Protein AF-A0A225WRC0-F1 (afdb_monomer_lite)

Radius of gyration: 61.71 Å; chains: 1; bounding box: 127×39×153 Å

Foldseek 3Di:
DVVLVVLQPDADPPPRHGPDDPVVSVVSVVVVVVVVVVVVVCVVCVVVVVVVVVVVVVVVVVVVVVVVVVVVVVVVVVVVVVVVVVVVVVVVVVVVVVVVVVVVVVVVVVVVVVVVVVVVVVVVPQDDDPVSVVVVLVVLVVVQPDPVSSVVVVVVVVVVVCVVVVVVVLVVLQWDWDFDDDPVDTDTDTHRDQPDCVPDPVVNVVVVVSVVVVVVVVVVVVD

Sequence (223 aa):
MEKFRARCSMVDPVTNQPRFGPKMLAKVQDLLRRYDDVKVAMEEDAPLRLQGAKRTAELAQQQEQKRLQQEAREREAEQEREEQQRVESLAAAAQTKREQREKERAEAEQQRKLEEEEREHLNASIPHGNLGLEMGIAMLRESTGSEATYRQSLQKLLVVVSNICGHQCLLALGFKELQQGDETQPRDVFVLEEPDLSEDLDVWSNWFDELKEMQNLVEAKLS

Organism: NCBI:txid4795

Secondary structure (DSSP, 8-state):
-HHHHHHHTPBPTTT-SBSS-HHHHHHHHHHHHHHHHHHHHHHHHHHHHHHHHHHHHHHHHHHHHHHHHHHHHHHHHHHHHHHHHHHHHHHHHHHHHHHHHHHHHHHHHHHHHHHHHHHHHHHHHSPPSHHHHHHHHHHHHHHH-SHHHHHHHHHHHHHHHHHHHHHHHHHHTTPEEEEES-TTS-EEEEEPPPP-TTT-HHHHHHHHHHHHHHHHHHHHHH-

Structure (mmCIF, N/CA/C/O backbone):
data_AF-A0A225WRC0-F1
#
_entry.id   AF-A0A225WRC0-F1
#
loop_
_atom_site.group_PDB
_atom_site.id
_atom_site.type_symbol
_atom_site.label_atom_id
_atom_site.label_alt_id
_atom_site.label_comp_id
_atom_site.label_asym_id
_atom_site.label_entity_id
_atom_site.label_seq_id
_atom_site.pdbx_PDB_ins_code
_atom_site.Cartn_x
_atom_site.Cartn_y
_atom_site.Cartn_z
_atom_site.occupancy
_atom_site.B_iso_or_equiv
_atom_site.auth_seq_id
_atom_site.auth_comp_id
_atom_site.auth_asym_id
_atom_site.auth_atom_id
_atom_site.pdbx_PDB_model_num
ATOM 1 N N . MET A 1 1 ? 52.407 13.832 -71.409 1.00 78.00 1 MET A N 1
ATOM 2 C CA . MET A 1 1 ? 52.647 13.070 -72.659 1.00 78.00 1 MET A CA 1
ATOM 3 C C . MET A 1 1 ? 52.388 13.871 -73.938 1.00 78.00 1 MET A C 1
ATOM 5 O O . MET A 1 1 ? 52.994 13.569 -74.958 1.00 78.00 1 MET A O 1
ATOM 9 N N . GLU A 1 2 ? 51.591 14.942 -73.904 1.00 78.19 2 GLU A N 1
ATOM 10 C CA . GLU A 1 2 ? 51.304 15.792 -75.079 1.00 78.19 2 GLU A CA 1
ATOM 11 C C . GLU A 1 2 ? 52.541 16.452 -75.705 1.00 78.19 2 GLU A C 1
ATOM 13 O O . GLU A 1 2 ? 52.681 16.470 -76.924 1.00 78.19 2 GLU A O 1
ATOM 18 N N . LYS A 1 3 ? 53.509 16.892 -74.889 1.00 81.00 3 LYS A N 1
ATOM 19 C CA . LYS A 1 3 ? 54.783 17.450 -75.382 1.00 81.00 3 LYS A CA 1
ATOM 20 C C . LYS A 1 3 ? 55.577 16.461 -76.248 1.00 81.00 3 LYS A C 1
ATOM 22 O O . LYS A 1 3 ? 56.282 16.884 -77.154 1.00 81.00 3 LYS A O 1
ATOM 27 N N . PHE A 1 4 ? 55.473 15.153 -75.993 1.00 79.00 4 PHE A N 1
ATOM 28 C CA . PHE A 1 4 ? 56.128 14.130 -76.817 1.00 79.00 4 PHE A CA 1
ATOM 29 C C . PHE A 1 4 ? 55.385 13.905 -78.138 1.00 79.00 4 PHE A C 1
ATOM 31 O O . PHE A 1 4 ? 56.036 13.814 -79.174 1.00 79.00 4 PHE A O 1
ATOM 38 N N . ARG A 1 5 ? 54.044 13.928 -78.123 1.00 82.75 5 ARG A N 1
ATOM 39 C CA . ARG A 1 5 ? 53.214 13.892 -79.343 1.00 82.75 5 ARG A CA 1
ATOM 40 C C . ARG A 1 5 ? 53.521 15.076 -80.260 1.00 82.75 5 ARG A C 1
ATOM 42 O O . ARG A 1 5 ? 53.790 14.873 -81.438 1.00 82.75 5 ARG A O 1
ATOM 49 N N . ALA A 1 6 ? 53.595 16.282 -79.694 1.00 82.38 6 ALA A N 1
ATOM 50 C CA . ALA A 1 6 ? 53.937 17.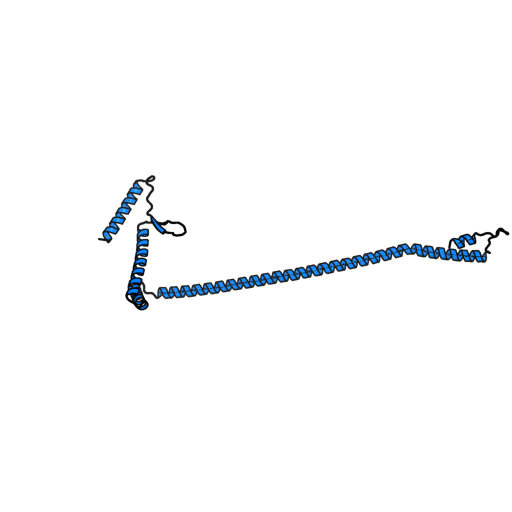502 -80.425 1.00 82.38 6 ALA A CA 1
ATOM 51 C C . ALA A 1 6 ? 55.360 17.473 -81.013 1.00 82.38 6 ALA A C 1
ATOM 53 O O . ALA A 1 6 ? 55.599 18.001 -82.097 1.00 82.38 6 ALA A O 1
ATOM 54 N N . ARG A 1 7 ? 56.316 16.826 -80.329 1.00 78.75 7 ARG A N 1
ATOM 55 C CA . ARG A 1 7 ? 57.685 16.653 -80.840 1.00 78.75 7 ARG A CA 1
ATOM 56 C C . ARG A 1 7 ? 57.750 15.659 -82.000 1.00 78.75 7 ARG A C 1
ATOM 58 O O . ARG A 1 7 ? 58.523 15.886 -82.922 1.00 78.75 7 ARG A O 1
ATOM 65 N N . CYS A 1 8 ? 56.933 14.606 -82.004 1.00 78.06 8 CYS A N 1
ATOM 66 C CA . CYS A 1 8 ? 56.875 13.648 -83.115 1.00 78.06 8 CYS A CA 1
ATOM 67 C C . CYS A 1 8 ? 56.366 14.261 -84.430 1.00 78.06 8 CYS A C 1
ATOM 69 O O . CYS A 1 8 ? 56.730 13.768 -85.492 1.00 78.06 8 CYS A O 1
ATOM 71 N N . SER A 1 9 ? 55.576 15.336 -84.368 1.00 81.00 9 SER A N 1
ATOM 72 C CA . SER A 1 9 ? 55.094 16.090 -85.535 1.00 81.00 9 SER A CA 1
ATOM 73 C C . SER A 1 9 ? 56.029 17.221 -85.984 1.00 81.00 9 SER A C 1
ATOM 75 O O . SER A 1 9 ? 55.692 17.957 -86.907 1.00 81.00 9 SER A O 1
ATOM 77 N N . MET A 1 10 ? 57.191 17.399 -85.343 1.00 84.62 10 MET A N 1
ATOM 78 C CA . MET A 1 10 ? 58.144 18.435 -85.746 1.00 84.62 10 MET A CA 1
ATOM 79 C C . MET A 1 10 ? 58.918 18.022 -86.998 1.00 84.62 10 MET A C 1
ATOM 81 O O . MET A 1 10 ? 59.539 16.957 -87.057 1.00 84.62 10 MET A O 1
ATOM 85 N N . VAL A 1 11 ? 58.933 18.924 -87.971 1.00 81.38 11 VAL A N 1
ATOM 86 C CA . VAL A 1 11 ? 59.676 18.795 -89.223 1.00 81.38 11 VAL A CA 1
ATOM 87 C C . VAL A 1 11 ? 60.977 19.600 -89.112 1.00 81.38 11 VAL A C 1
ATOM 89 O O . VAL A 1 11 ? 61.029 20.625 -88.428 1.00 81.38 11 VAL A O 1
ATOM 92 N N . ASP A 1 12 ? 62.057 19.107 -89.711 1.00 78.38 12 ASP A N 1
ATOM 93 C CA . ASP A 1 12 ? 63.312 19.846 -89.835 1.00 78.38 12 ASP A CA 1
ATOM 94 C C . ASP A 1 12 ? 63.124 21.032 -90.805 1.00 78.38 12 ASP A C 1
ATOM 96 O O . ASP A 1 12 ? 62.745 20.811 -91.957 1.00 78.38 12 ASP A O 1
ATOM 100 N N . PRO A 1 13 ? 63.382 22.282 -90.375 1.00 77.94 13 PRO A N 1
ATOM 101 C CA . PRO A 1 13 ? 63.132 23.473 -91.187 1.00 77.94 13 PRO A CA 1
ATOM 102 C C . PRO A 1 13 ? 64.011 23.579 -92.442 1.00 77.94 13 PRO A C 1
ATOM 104 O O . PRO A 1 13 ? 63.701 24.383 -93.315 1.00 77.94 13 PRO A O 1
ATOM 107 N N . VAL A 1 14 ? 65.101 22.809 -92.543 1.00 75.12 14 VAL A N 1
ATOM 108 C CA . VAL A 1 14 ? 66.025 22.862 -93.690 1.00 75.12 14 VAL A CA 1
ATOM 109 C C . VAL A 1 14 ? 65.681 21.809 -94.740 1.00 75.12 14 VAL A C 1
ATOM 111 O O . VAL A 1 14 ? 65.757 22.074 -95.936 1.00 75.12 14 VAL A O 1
ATOM 114 N N . THR A 1 15 ? 65.298 20.608 -94.309 1.00 77.12 15 THR A N 1
ATOM 115 C CA . THR A 1 15 ? 65.067 19.467 -95.212 1.00 77.12 15 THR A CA 1
ATOM 116 C C . THR A 1 15 ? 63.590 19.161 -95.435 1.00 77.12 15 THR A C 1
ATOM 118 O O . THR A 1 15 ? 63.261 18.340 -96.289 1.00 77.12 15 THR A O 1
ATOM 121 N N . ASN A 1 16 ? 62.693 19.799 -94.676 1.00 76.88 16 ASN A N 1
ATOM 122 C CA . ASN A 1 16 ? 61.261 19.502 -94.636 1.00 76.88 16 ASN A CA 1
ATOM 123 C C . ASN A 1 16 ? 60.932 18.020 -94.347 1.00 76.88 16 ASN A C 1
ATOM 125 O O . ASN A 1 16 ? 59.814 17.561 -94.588 1.00 76.88 16 ASN A O 1
ATOM 129 N N . GLN A 1 17 ? 61.885 17.263 -93.794 1.00 77.75 17 GLN A N 1
ATOM 130 C CA . GLN A 1 17 ? 61.694 15.874 -93.383 1.00 77.75 17 GLN A CA 1
ATOM 131 C C . GLN A 1 17 ? 61.387 15.781 -91.882 1.00 77.75 17 GLN A C 1
ATOM 133 O O . GLN A 1 17 ? 61.766 16.671 -91.116 1.00 77.75 17 GLN A O 1
ATOM 138 N N . PRO A 1 18 ? 60.710 14.714 -91.419 1.00 81.31 18 PRO A N 1
ATOM 139 C CA . PRO A 1 18 ? 60.485 14.494 -89.996 1.00 81.31 18 PRO A CA 1
ATOM 140 C C . PRO A 1 18 ? 61.804 14.554 -89.218 1.00 81.31 18 PRO A C 1
ATOM 142 O O . PRO A 1 18 ? 62.752 13.836 -89.530 1.00 81.31 18 PRO A O 1
ATOM 145 N N . ARG A 1 19 ? 61.859 15.391 -88.175 1.00 80.12 19 ARG A N 1
ATOM 146 C CA . ARG A 1 19 ? 63.080 15.616 -87.378 1.00 80.12 19 ARG A CA 1
ATOM 147 C C . ARG A 1 19 ? 63.584 14.343 -86.684 1.00 80.12 19 ARG A C 1
ATOM 149 O O . ARG A 1 19 ? 64.753 14.248 -86.318 1.00 80.12 19 ARG A O 1
ATOM 156 N N . PHE A 1 20 ? 62.703 13.365 -86.483 1.00 81.31 20 PHE A N 1
ATOM 157 C CA . PHE A 1 20 ? 63.030 12.065 -85.911 1.00 81.31 20 PHE A CA 1
ATOM 158 C C . PHE A 1 20 ? 62.984 10.982 -86.987 1.00 81.31 20 PHE A C 1
ATOM 160 O O . PHE A 1 20 ? 61.974 10.813 -87.665 1.00 81.31 20 PHE A O 1
ATOM 167 N N . GLY A 1 21 ? 64.062 10.201 -87.096 1.00 82.81 21 GLY A N 1
ATOM 168 C CA . GLY A 1 21 ? 64.118 9.078 -88.028 1.00 82.81 21 GLY A CA 1
ATOM 169 C C . GLY A 1 21 ? 63.063 7.998 -87.721 1.00 82.81 21 GLY A C 1
ATOM 170 O O . GLY A 1 21 ? 62.665 7.840 -86.558 1.00 82.81 21 GLY A O 1
ATOM 171 N N . PRO A 1 22 ? 62.661 7.185 -88.720 1.00 83.62 22 PRO A N 1
ATOM 172 C CA . PRO A 1 22 ? 61.520 6.264 -88.622 1.00 83.62 22 PRO A CA 1
ATOM 173 C C . PRO A 1 22 ? 61.580 5.317 -87.416 1.00 83.62 22 PRO A C 1
ATOM 175 O O . PRO A 1 22 ? 60.582 5.080 -86.742 1.00 83.62 22 PRO A O 1
ATOM 178 N N . LYS A 1 23 ? 62.780 4.826 -87.081 1.00 84.31 23 LYS A N 1
ATOM 179 C CA . LYS A 1 23 ? 63.010 3.899 -85.961 1.00 84.31 23 LYS A CA 1
ATOM 180 C C . LYS A 1 23 ? 62.786 4.542 -84.589 1.00 84.31 23 LYS A C 1
ATOM 182 O O . LYS A 1 23 ? 62.335 3.874 -83.664 1.00 84.31 23 LYS A O 1
ATOM 187 N N . MET A 1 24 ? 63.133 5.819 -84.434 1.00 82.81 24 MET A N 1
ATOM 188 C CA . MET A 1 24 ? 62.947 6.544 -83.174 1.00 82.81 24 MET A CA 1
ATOM 189 C C . MET A 1 24 ? 61.495 6.990 -83.021 1.00 82.81 24 MET A C 1
ATOM 191 O O . MET A 1 24 ? 60.930 6.866 -81.938 1.00 82.81 24 MET A O 1
ATOM 195 N N . LEU A 1 25 ? 60.879 7.423 -84.122 1.00 82.06 25 LEU A N 1
ATOM 196 C CA . LEU A 1 25 ? 59.472 7.796 -84.174 1.00 82.06 25 LEU A CA 1
ATOM 197 C C . LEU A 1 25 ? 58.573 6.600 -83.824 1.00 82.06 25 LEU A C 1
ATOM 199 O O . LEU A 1 25 ? 57.724 6.729 -82.946 1.00 82.06 25 LEU A O 1
ATOM 203 N N . ALA A 1 26 ? 58.850 5.416 -84.382 1.00 85.56 26 ALA A N 1
ATOM 204 C CA . ALA A 1 26 ? 58.151 4.179 -84.030 1.00 85.56 26 ALA A CA 1
ATOM 205 C C . ALA A 1 26 ? 58.282 3.821 -82.536 1.00 85.56 26 ALA A C 1
ATOM 207 O O . ALA A 1 26 ? 57.299 3.447 -81.904 1.00 85.56 26 ALA A O 1
ATOM 208 N N . LYS A 1 27 ? 59.471 3.990 -81.934 1.00 86.31 27 LYS A N 1
ATOM 209 C CA . LYS A 1 27 ? 59.679 3.742 -80.493 1.00 86.31 27 LYS A CA 1
ATOM 210 C C . LYS A 1 27 ? 58.898 4.709 -79.603 1.00 86.31 27 LYS A C 1
ATOM 212 O O . LYS A 1 27 ? 58.345 4.293 -78.590 1.00 86.31 27 LYS A O 1
ATOM 217 N N . VAL A 1 28 ? 58.867 5.996 -79.954 1.00 85.12 28 VAL A N 1
ATOM 218 C CA . VAL A 1 28 ? 58.124 7.003 -79.179 1.00 85.12 28 VAL A CA 1
ATOM 219 C C . VAL A 1 28 ? 56.617 6.804 -79.343 1.00 85.12 28 VAL A C 1
ATOM 221 O O . VAL A 1 28 ? 55.889 6.916 -78.362 1.00 85.12 28 VAL A O 1
ATOM 224 N N . GLN A 1 29 ? 56.148 6.448 -80.542 1.00 85.38 29 GLN A N 1
ATOM 225 C CA . GLN A 1 29 ? 54.747 6.094 -80.779 1.00 85.38 29 GLN A CA 1
ATOM 226 C C . GLN A 1 29 ? 54.323 4.846 -79.996 1.00 85.38 29 GLN A C 1
ATOM 228 O O . GLN A 1 29 ? 53.264 4.866 -79.379 1.00 85.38 29 GLN A O 1
ATOM 233 N N . ASP A 1 30 ? 55.154 3.801 -79.955 1.00 89.31 30 ASP A N 1
ATOM 234 C CA . ASP A 1 30 ? 54.886 2.596 -79.159 1.00 89.31 30 ASP A CA 1
ATOM 235 C C . ASP A 1 30 ? 54.810 2.912 -77.656 1.00 89.31 30 ASP A C 1
ATOM 237 O O . ASP A 1 30 ? 53.888 2.481 -76.969 1.00 89.31 30 ASP A O 1
ATOM 241 N N . LEU A 1 31 ? 55.718 3.749 -77.142 1.00 88.62 31 LEU A N 1
ATOM 242 C CA . LEU A 1 31 ? 55.676 4.195 -75.746 1.00 88.62 31 LEU A CA 1
ATOM 243 C C . LEU A 1 31 ? 54.415 5.015 -75.430 1.00 88.62 31 LEU A C 1
ATOM 245 O O . LEU A 1 31 ? 53.805 4.830 -74.379 1.00 88.62 31 LEU A O 1
ATOM 249 N N . LEU A 1 32 ? 54.030 5.927 -76.327 1.00 88.31 32 LEU A N 1
ATOM 250 C CA . LEU A 1 32 ? 52.816 6.731 -76.179 1.00 88.31 32 LEU A CA 1
ATOM 251 C C . LEU A 1 32 ? 51.561 5.859 -76.206 1.00 88.31 32 LEU A C 1
ATOM 253 O O . LEU A 1 32 ? 50.661 6.095 -75.406 1.00 88.31 32 LEU A O 1
ATOM 257 N N . ARG A 1 33 ? 51.531 4.843 -77.073 1.00 89.44 33 ARG A N 1
ATOM 258 C CA . ARG A 1 33 ? 50.441 3.870 -77.146 1.00 89.44 33 ARG A CA 1
ATOM 259 C C . ARG A 1 33 ? 50.325 3.071 -75.850 1.00 89.44 33 ARG A C 1
ATOM 261 O O . ARG A 1 33 ? 49.264 3.072 -75.251 1.00 89.44 33 ARG A O 1
ATOM 268 N N . ARG A 1 34 ? 51.424 2.495 -75.348 1.00 89.75 34 ARG A N 1
ATOM 269 C CA . ARG A 1 34 ? 51.420 1.763 -74.064 1.00 89.75 34 ARG A CA 1
ATOM 270 C C . ARG A 1 34 ? 50.990 2.642 -72.890 1.00 89.75 34 ARG A C 1
ATOM 272 O O . ARG A 1 34 ? 50.325 2.164 -71.980 1.00 89.75 34 ARG A O 1
ATOM 279 N N . TYR A 1 35 ? 51.385 3.915 -72.891 1.00 89.12 35 TYR A N 1
ATOM 280 C CA . TYR A 1 35 ? 50.937 4.867 -71.877 1.00 89.12 35 TYR A CA 1
ATOM 281 C C . TYR A 1 35 ? 49.432 5.135 -71.971 1.00 89.12 35 TYR A C 1
ATOM 283 O O . TYR A 1 35 ? 48.773 5.153 -70.937 1.00 89.12 35 TYR A O 1
ATOM 291 N N . ASP A 1 36 ? 48.898 5.337 -73.179 1.00 88.38 36 ASP A N 1
ATOM 292 C CA . ASP A 1 36 ? 47.457 5.515 -73.382 1.00 88.38 36 ASP A CA 1
ATOM 293 C C . ASP A 1 36 ? 46.691 4.256 -72.957 1.00 88.38 36 ASP A C 1
ATOM 295 O O . ASP A 1 36 ? 45.718 4.375 -72.222 1.00 88.38 36 ASP A O 1
ATOM 299 N N . ASP A 1 37 ? 47.177 3.066 -73.319 1.00 87.06 37 ASP A N 1
ATOM 300 C CA . ASP A 1 37 ? 46.567 1.783 -72.949 1.00 87.06 37 ASP A CA 1
ATOM 301 C C . ASP A 1 37 ? 46.511 1.608 -71.416 1.00 87.06 37 ASP A C 1
ATOM 303 O O . ASP A 1 37 ? 45.474 1.249 -70.861 1.00 87.06 37 ASP A O 1
ATOM 307 N N . VAL A 1 38 ? 47.600 1.922 -70.698 1.00 86.50 38 VAL A N 1
ATOM 308 C CA . VAL A 1 38 ? 47.631 1.878 -69.221 1.00 86.50 38 VAL A CA 1
ATOM 309 C C . VAL A 1 38 ? 46.740 2.955 -68.608 1.00 86.50 38 VAL A C 1
ATOM 311 O O . VAL A 1 38 ? 46.059 2.698 -67.619 1.00 86.50 38 VAL A O 1
ATOM 314 N N . LYS A 1 39 ? 46.733 4.164 -69.176 1.00 86.50 39 LYS A N 1
ATOM 315 C CA . LYS A 1 39 ? 45.901 5.265 -68.690 1.00 86.50 39 LYS A CA 1
ATOM 316 C C . LYS A 1 39 ? 44.416 4.918 -68.810 1.00 86.50 39 LYS A C 1
ATOM 318 O O . LYS A 1 39 ? 43.696 5.081 -67.831 1.00 86.50 39 LYS A O 1
ATOM 323 N N . VAL A 1 40 ? 43.989 4.396 -69.959 1.00 83.19 40 VAL A N 1
ATOM 324 C CA . VAL A 1 40 ? 42.610 3.943 -70.191 1.00 83.19 40 VAL A CA 1
ATOM 325 C C . VAL A 1 40 ? 42.256 2.816 -69.224 1.00 83.19 40 VAL A C 1
ATOM 327 O O . VAL A 1 40 ? 41.257 2.928 -68.526 1.00 83.19 40 VAL A O 1
ATOM 330 N N . ALA A 1 41 ? 43.116 1.804 -69.068 1.00 81.44 41 ALA A N 1
ATOM 331 C CA . ALA A 1 41 ? 42.876 0.720 -68.112 1.00 81.44 41 ALA A CA 1
ATOM 332 C C . ALA A 1 41 ? 42.741 1.220 -66.656 1.00 81.44 41 ALA A C 1
ATOM 334 O O . ALA A 1 41 ? 41.929 0.706 -65.891 1.00 81.44 41 ALA A O 1
ATOM 335 N N . MET A 1 42 ? 43.510 2.239 -66.255 1.00 78.44 42 MET A N 1
ATOM 336 C CA . MET A 1 42 ? 43.387 2.849 -64.925 1.00 78.44 42 MET A CA 1
ATOM 337 C C . MET A 1 42 ? 42.122 3.704 -64.769 1.00 78.44 42 MET A C 1
ATOM 339 O O . MET A 1 42 ? 41.538 3.721 -63.685 1.00 78.44 42 MET A O 1
ATOM 343 N N . GLU A 1 43 ? 41.707 4.418 -65.816 1.00 79.38 43 GLU A N 1
ATOM 344 C CA . GLU A 1 43 ? 40.490 5.239 -65.823 1.00 79.38 43 GLU A CA 1
ATOM 345 C C . GLU A 1 43 ? 39.217 4.377 -65.862 1.00 79.38 43 GLU A C 1
ATOM 347 O O . GLU A 1 43 ? 38.240 4.718 -65.198 1.00 79.38 43 GLU A O 1
ATOM 352 N N . GLU A 1 44 ? 39.241 3.232 -66.548 1.00 76.31 44 GLU A N 1
ATOM 353 C CA . GLU A 1 44 ? 38.145 2.252 -66.582 1.00 76.31 44 GLU A CA 1
ATOM 354 C C . GLU A 1 44 ? 37.978 1.501 -65.250 1.00 76.31 44 GLU A C 1
ATOM 356 O O . GLU A 1 44 ? 36.855 1.210 -64.835 1.00 76.31 44 GLU A O 1
ATOM 361 N N . ASP A 1 45 ? 39.073 1.241 -64.529 1.00 74.75 45 ASP A N 1
ATOM 362 C CA .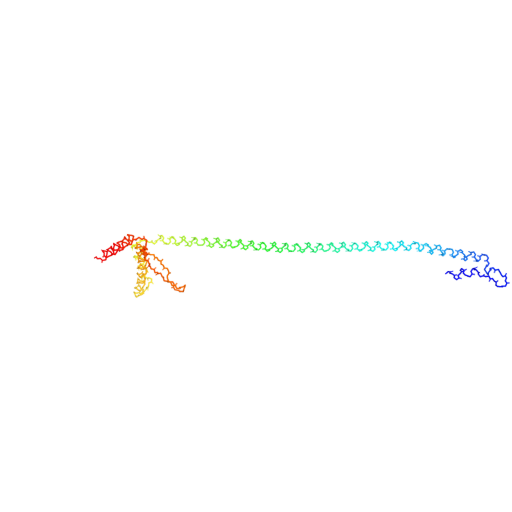 ASP A 1 45 ? 39.050 0.544 -63.232 1.00 74.75 45 ASP A CA 1
ATOM 363 C C . ASP A 1 45 ? 38.759 1.492 -62.041 1.00 74.75 45 ASP A C 1
ATOM 365 O O . ASP A 1 45 ? 38.333 1.072 -60.961 1.00 74.75 45 ASP A O 1
ATOM 369 N N . ALA A 1 46 ? 38.929 2.807 -62.224 1.00 72.94 46 ALA A N 1
ATOM 370 C CA . ALA A 1 46 ? 38.615 3.828 -61.221 1.00 72.94 46 ALA A CA 1
ATOM 371 C C . ALA A 1 46 ? 37.142 3.829 -60.738 1.00 72.94 46 ALA A C 1
ATOM 373 O O . ALA A 1 46 ? 36.926 3.838 -59.518 1.00 72.94 46 ALA A O 1
ATOM 374 N N . PRO A 1 47 ? 36.112 3.793 -61.612 1.00 75.19 47 PRO A N 1
ATOM 375 C CA . PRO A 1 47 ? 34.715 3.735 -61.177 1.00 75.19 47 PRO A CA 1
ATOM 376 C C . PRO A 1 47 ? 34.374 2.437 -60.431 1.00 75.19 47 PRO A C 1
ATOM 378 O O . PRO A 1 47 ? 33.598 2.480 -59.473 1.00 75.19 47 PRO A O 1
ATOM 381 N N . LEU A 1 48 ? 34.992 1.305 -60.791 1.00 73.94 48 LEU A N 1
ATOM 382 C CA . LEU A 1 48 ? 34.802 0.025 -60.095 1.00 73.94 48 LEU A CA 1
ATOM 383 C C . LEU A 1 48 ? 35.382 0.057 -58.674 1.00 73.94 48 LEU A C 1
ATOM 385 O O . LEU A 1 48 ? 34.727 -0.391 -57.731 1.00 73.94 48 LEU A O 1
ATOM 389 N N . ARG A 1 49 ? 36.559 0.666 -58.481 1.00 76.31 49 ARG A N 1
ATOM 390 C CA . ARG A 1 49 ? 37.158 0.864 -57.145 1.00 76.31 49 ARG A CA 1
ATOM 391 C C . ARG A 1 49 ? 36.326 1.790 -56.263 1.00 76.31 49 ARG A C 1
ATOM 393 O O . ARG A 1 49 ? 36.129 1.497 -55.085 1.00 76.31 49 ARG A O 1
ATOM 400 N N . LEU A 1 50 ? 35.791 2.871 -56.832 1.00 79.38 50 LEU A N 1
ATOM 401 C CA . LEU A 1 50 ? 34.863 3.773 -56.141 1.00 79.38 50 LEU A CA 1
ATOM 402 C C . LEU A 1 50 ? 33.577 3.052 -55.719 1.00 79.38 50 LEU A C 1
ATOM 404 O O . LEU A 1 50 ? 33.095 3.256 -54.605 1.00 79.38 50 LEU A O 1
ATOM 408 N N . GLN A 1 51 ? 33.031 2.189 -56.576 1.00 80.50 51 GLN A N 1
ATOM 409 C CA . GLN A 1 51 ? 31.842 1.404 -56.253 1.00 80.50 51 GLN A CA 1
ATOM 410 C C . GLN A 1 51 ? 32.124 0.340 -55.180 1.00 80.50 51 GLN A C 1
ATOM 412 O O . GLN A 1 51 ? 31.307 0.156 -54.278 1.00 80.50 51 GLN A O 1
ATOM 417 N N . GLY A 1 52 ? 33.290 -0.313 -55.233 1.00 82.75 52 GLY A N 1
ATOM 418 C CA . GLY A 1 52 ? 33.753 -1.238 -54.197 1.00 82.75 52 GLY A CA 1
ATOM 419 C C . GLY A 1 52 ? 33.894 -0.557 -52.835 1.00 82.75 52 GLY A C 1
ATOM 420 O O . GLY A 1 52 ? 33.316 -1.027 -51.859 1.00 82.75 52 GLY A O 1
ATOM 421 N N . ALA A 1 53 ? 34.567 0.597 -52.787 1.00 85.56 53 ALA A N 1
ATOM 422 C CA . ALA A 1 53 ? 34.762 1.373 -51.561 1.00 85.56 53 ALA A CA 1
ATOM 423 C C . ALA A 1 53 ? 33.442 1.876 -50.947 1.00 85.56 53 ALA A C 1
ATOM 425 O O . ALA A 1 53 ? 33.276 1.862 -49.726 1.00 85.56 53 ALA A O 1
ATOM 426 N N . LYS A 1 54 ? 32.473 2.283 -51.781 1.00 88.12 54 LYS A N 1
ATOM 427 C CA . LYS A 1 54 ? 31.130 2.664 -51.314 1.00 88.12 54 LYS A CA 1
ATOM 428 C C . LYS A 1 54 ? 30.396 1.488 -50.681 1.00 88.12 54 LYS A C 1
ATOM 430 O O . LYS A 1 54 ? 29.924 1.613 -49.558 1.00 88.12 54 LYS A O 1
ATOM 435 N N . ARG A 1 55 ? 30.377 0.327 -51.344 1.00 90.19 55 ARG A N 1
ATOM 436 C CA . ARG A 1 55 ? 29.730 -0.881 -50.806 1.00 90.19 55 ARG A CA 1
ATOM 437 C C . ARG A 1 55 ? 30.359 -1.335 -49.491 1.00 90.19 55 ARG A C 1
ATOM 439 O O . ARG A 1 55 ? 29.640 -1.732 -48.582 1.00 90.19 55 ARG A O 1
ATOM 446 N N . THR A 1 56 ? 31.683 -1.255 -49.354 1.00 91.50 56 THR A N 1
ATOM 447 C CA . THR A 1 56 ? 32.348 -1.593 -48.085 1.00 91.50 56 THR A CA 1
ATOM 448 C C . THR A 1 56 ? 32.014 -0.598 -46.976 1.00 91.50 56 THR A C 1
ATOM 450 O O . THR A 1 56 ? 31.806 -1.014 -45.840 1.00 91.50 56 THR A O 1
ATOM 453 N N . ALA A 1 57 ? 31.918 0.698 -47.292 1.00 92.38 57 ALA A N 1
ATOM 454 C CA . ALA A 1 57 ? 31.519 1.719 -46.326 1.00 92.38 57 ALA A CA 1
ATOM 455 C C . ALA A 1 57 ? 30.053 1.551 -45.885 1.00 92.38 57 ALA A C 1
ATOM 457 O O . ALA A 1 57 ? 29.760 1.624 -44.695 1.00 92.38 57 ALA A O 1
ATOM 458 N N . GLU A 1 58 ? 29.147 1.257 -46.820 1.00 93.56 58 GLU A N 1
ATOM 459 C CA . GLU A 1 58 ? 27.735 0.968 -46.537 1.00 93.56 58 GLU A CA 1
ATOM 460 C C . GLU A 1 58 ? 27.578 -0.280 -45.658 1.00 93.56 58 GLU A C 1
ATOM 462 O O . GLU A 1 58 ? 26.825 -0.263 -44.684 1.00 93.56 58 GLU A O 1
ATOM 467 N N . LEU A 1 59 ? 28.327 -1.351 -45.946 1.00 94.12 59 LEU A N 1
ATOM 468 C CA . LEU A 1 59 ? 28.335 -2.561 -45.119 1.00 94.12 59 LEU A CA 1
ATOM 469 C C . LEU A 1 59 ? 28.847 -2.281 -43.701 1.00 94.12 59 LEU A C 1
ATOM 471 O O . LEU A 1 59 ? 28.248 -2.758 -42.738 1.00 94.12 59 LEU A O 1
ATOM 475 N N . ALA A 1 60 ? 29.912 -1.486 -43.561 1.00 94.94 60 ALA A N 1
ATOM 476 C CA . ALA A 1 60 ? 30.436 -1.090 -42.256 1.00 94.94 60 ALA A CA 1
ATOM 477 C C . ALA A 1 60 ? 29.417 -0.254 -41.463 1.00 94.94 60 ALA A C 1
ATOM 479 O O . ALA A 1 60 ? 29.198 -0.511 -40.280 1.00 94.94 60 ALA A O 1
ATOM 480 N N . GLN A 1 61 ? 28.728 0.688 -42.117 1.00 95.12 61 GLN A N 1
ATOM 481 C CA . GLN A 1 61 ? 27.660 1.472 -41.488 1.00 95.12 61 GLN A CA 1
ATOM 482 C C . GLN A 1 61 ? 26.487 0.596 -41.040 1.00 95.12 61 GLN A C 1
ATOM 484 O O . GLN A 1 61 ? 26.006 0.747 -39.919 1.00 95.12 61 GLN A O 1
ATOM 489 N N . GLN A 1 62 ? 26.048 -0.351 -41.874 1.00 95.31 62 GLN A N 1
ATOM 490 C CA . GLN A 1 62 ? 24.978 -1.280 -41.502 1.00 95.31 62 GLN A CA 1
ATOM 491 C C . GLN A 1 62 ? 25.368 -2.173 -40.323 1.00 95.31 62 GLN A C 1
ATOM 493 O O . GLN A 1 62 ? 24.532 -2.458 -39.466 1.00 95.31 62 GLN A O 1
ATOM 498 N N . GLN A 1 63 ? 26.619 -2.635 -40.269 1.00 95.31 63 GLN A N 1
ATOM 499 C CA . GLN A 1 63 ? 27.113 -3.426 -39.143 1.00 95.31 63 GLN A CA 1
ATOM 500 C C . GLN A 1 63 ? 27.129 -2.611 -37.852 1.00 95.31 63 GLN A C 1
ATOM 502 O O . GLN A 1 63 ? 26.632 -3.090 -36.835 1.00 95.31 63 GLN A O 1
ATOM 507 N N . GLU A 1 64 ? 27.624 -1.376 -37.896 1.00 95.06 64 GLU A N 1
ATOM 508 C CA . GLU A 1 64 ? 27.646 -0.510 -36.718 1.00 95.06 64 GLU A CA 1
ATOM 509 C C . GLU A 1 64 ? 26.229 -0.165 -36.248 1.00 95.06 64 GLU A C 1
ATOM 511 O O . GLU A 1 64 ? 25.922 -0.257 -35.062 1.00 95.06 64 GLU A O 1
ATOM 516 N N . GLN A 1 65 ? 25.313 0.111 -37.178 1.00 95.50 65 GLN A N 1
ATOM 517 C CA . GLN A 1 65 ? 23.915 0.365 -36.843 1.00 95.50 65 GLN A CA 1
ATOM 518 C C . GLN A 1 65 ? 23.245 -0.853 -36.191 1.00 95.50 65 GLN A C 1
ATOM 520 O O . GLN A 1 65 ? 22.490 -0.694 -35.233 1.00 95.50 65 GLN A O 1
ATOM 525 N N . LYS A 1 66 ? 23.547 -2.073 -36.655 1.00 96.50 66 LYS A N 1
ATOM 526 C CA . LYS A 1 66 ? 23.068 -3.307 -36.011 1.00 96.50 66 LYS A CA 1
ATOM 527 C C . LYS A 1 66 ? 23.635 -3.479 -34.605 1.00 96.50 66 LYS A C 1
ATOM 529 O O . LYS A 1 66 ? 22.885 -3.870 -33.716 1.00 96.50 66 LYS A O 1
ATOM 534 N N . ARG A 1 67 ? 24.918 -3.171 -34.392 1.00 96.69 67 ARG A N 1
ATOM 535 C CA . ARG A 1 67 ? 25.541 -3.230 -33.059 1.00 96.69 67 ARG A CA 1
ATOM 536 C C . ARG A 1 67 ? 24.883 -2.253 -32.095 1.00 96.69 67 ARG A C 1
ATOM 538 O O . ARG A 1 67 ? 24.488 -2.666 -31.014 1.00 96.69 67 ARG A O 1
ATOM 545 N N . LEU A 1 68 ? 24.679 -1.007 -32.521 1.00 96.50 68 LEU A N 1
ATOM 546 C CA . LEU A 1 68 ? 24.001 0.007 -31.711 1.00 96.50 68 LEU A CA 1
ATOM 547 C C . LEU A 1 68 ? 22.554 -0.385 -31.388 1.00 96.50 68 LEU A C 1
ATOM 549 O O . LEU A 1 68 ? 22.106 -0.207 -30.261 1.00 96.50 68 LEU A O 1
ATOM 553 N N . GLN A 1 69 ? 21.823 -0.953 -32.352 1.00 96.19 69 GLN A N 1
ATOM 554 C CA . GLN A 1 69 ? 20.466 -1.453 -32.108 1.00 96.19 69 GLN A CA 1
ATOM 555 C C . GLN A 1 69 ? 20.444 -2.629 -31.133 1.00 96.19 69 GLN A C 1
ATOM 557 O O . GLN A 1 69 ? 19.537 -2.719 -30.311 1.00 96.19 69 GLN A O 1
ATOM 562 N N . GLN A 1 70 ? 21.412 -3.538 -31.229 1.00 96.38 70 GLN A N 1
ATOM 563 C CA . GLN A 1 70 ? 21.507 -4.666 -30.314 1.00 96.38 70 GLN A CA 1
ATOM 564 C C . GLN A 1 70 ? 21.851 -4.197 -28.897 1.00 96.38 70 GLN A C 1
ATOM 566 O O . GLN A 1 70 ? 21.176 -4.597 -27.955 1.00 96.38 70 GLN A O 1
ATOM 571 N N . GLU A 1 71 ? 22.819 -3.293 -28.755 1.00 96.44 71 GLU A N 1
ATOM 572 C CA . GLU A 1 71 ? 23.193 -2.720 -27.461 1.00 96.44 71 GLU A CA 1
ATOM 573 C C . GLU A 1 71 ? 22.032 -1.942 -26.823 1.00 96.44 71 GLU A C 1
ATOM 575 O O . GLU A 1 71 ? 21.789 -2.072 -25.626 1.00 96.44 71 GLU A O 1
ATOM 580 N N . ALA A 1 72 ? 21.263 -1.181 -27.611 1.00 96.25 72 ALA A N 1
ATOM 581 C CA . ALA A 1 72 ? 20.067 -0.497 -27.117 1.00 96.25 72 ALA A CA 1
ATOM 582 C C . ALA A 1 72 ? 19.015 -1.488 -26.589 1.00 96.25 72 ALA A C 1
ATOM 584 O O . ALA A 1 72 ? 18.509 -1.303 -25.487 1.00 96.25 72 ALA A O 1
ATOM 585 N N . ARG A 1 73 ? 18.750 -2.575 -27.326 1.00 96.56 73 ARG A N 1
ATOM 586 C CA . ARG A 1 73 ? 17.810 -3.626 -26.896 1.00 96.56 73 ARG A CA 1
ATOM 587 C C . ARG A 1 73 ? 18.275 -4.354 -25.640 1.00 96.56 73 ARG A C 1
ATOM 589 O O . ARG A 1 73 ? 17.452 -4.701 -24.803 1.00 96.56 73 ARG A O 1
ATOM 596 N N . GLU A 1 74 ? 19.573 -4.617 -25.517 1.00 96.06 74 GLU A N 1
ATOM 597 C CA . GLU A 1 74 ? 20.140 -5.259 -24.328 1.00 96.06 74 GLU A CA 1
ATOM 598 C C . GLU A 1 74 ? 19.992 -4.358 -23.096 1.00 96.06 74 GLU A C 1
ATOM 600 O O . GLU A 1 74 ? 19.559 -4.838 -22.051 1.00 96.06 74 GLU A O 1
ATOM 605 N N . ARG A 1 75 ? 20.246 -3.049 -23.237 1.00 96.06 75 ARG A N 1
ATOM 606 C CA . ARG A 1 75 ? 20.038 -2.069 -22.159 1.00 96.06 75 ARG A CA 1
ATOM 607 C C . ARG A 1 75 ? 18.569 -1.927 -21.765 1.00 96.06 75 ARG A C 1
ATOM 609 O O . ARG A 1 75 ? 18.274 -1.873 -20.578 1.00 96.06 75 ARG A O 1
ATOM 616 N N . GLU A 1 76 ? 17.657 -1.879 -22.734 1.00 95.75 76 GLU A N 1
ATOM 617 C CA . GLU A 1 76 ? 16.212 -1.846 -22.465 1.00 95.75 76 GLU A CA 1
ATOM 618 C C . GLU A 1 76 ? 15.766 -3.110 -21.716 1.00 95.75 76 GLU A C 1
ATOM 620 O O . GLU A 1 76 ? 15.103 -3.016 -20.687 1.00 95.75 76 GLU A O 1
ATOM 625 N N . ALA A 1 77 ? 16.206 -4.292 -22.157 1.00 96.94 77 ALA A N 1
ATOM 626 C CA . ALA A 1 77 ? 15.879 -5.550 -21.490 1.00 96.94 77 ALA A CA 1
ATOM 627 C C . ALA A 1 77 ? 16.472 -5.653 -20.072 1.00 96.94 77 ALA A C 1
ATOM 629 O O . ALA A 1 77 ? 15.874 -6.277 -19.196 1.00 96.94 77 ALA A O 1
ATOM 630 N N . GLU A 1 78 ? 17.652 -5.078 -19.832 1.00 96.38 78 GLU A N 1
ATOM 631 C CA . GLU A 1 78 ? 18.246 -5.001 -18.495 1.00 96.38 78 GLU A CA 1
ATOM 632 C C . GLU A 1 78 ? 17.441 -4.069 -17.582 1.00 96.38 78 GLU A C 1
ATOM 634 O O . GLU A 1 78 ? 17.090 -4.466 -16.472 1.00 96.38 78 GLU A O 1
ATOM 639 N N . GLN A 1 79 ? 17.053 -2.890 -18.077 1.00 95.81 79 GLN A N 1
ATOM 640 C CA . GLN A 1 79 ? 16.197 -1.955 -17.340 1.00 95.81 79 GLN A CA 1
ATOM 641 C C . GLN A 1 79 ? 14.842 -2.574 -16.991 1.00 95.81 79 GLN A C 1
ATOM 643 O O . GLN A 1 79 ? 14.419 -2.503 -15.839 1.00 95.81 79 GLN A O 1
ATOM 648 N N . GLU A 1 80 ? 14.191 -3.253 -17.939 1.00 96.06 80 GLU A N 1
ATOM 649 C CA . GLU A 1 80 ? 12.926 -3.946 -17.680 1.00 96.06 80 GLU A CA 1
ATOM 650 C C . GLU A 1 80 ? 13.070 -5.016 -16.591 1.00 96.06 80 GLU A C 1
ATOM 652 O O . GLU A 1 80 ? 12.190 -5.156 -15.742 1.00 96.06 80 GLU A O 1
ATOM 657 N N . ARG A 1 81 ? 14.183 -5.760 -16.571 1.00 96.12 81 ARG A N 1
ATOM 658 C CA . ARG A 1 81 ? 14.445 -6.758 -15.521 1.00 96.12 81 ARG A CA 1
ATOM 659 C C . ARG A 1 81 ? 14.647 -6.108 -14.160 1.00 96.12 81 ARG A C 1
ATOM 661 O O . ARG A 1 81 ? 14.115 -6.610 -13.173 1.00 96.12 81 ARG A O 1
ATOM 668 N N . GLU A 1 82 ? 15.398 -5.013 -14.091 1.00 96.50 82 GLU A N 1
ATOM 669 C CA . GLU A 1 82 ? 15.583 -4.273 -12.840 1.00 96.50 82 GLU A CA 1
ATOM 670 C C . GLU A 1 82 ? 14.255 -3.708 -12.322 1.00 96.50 82 GLU A C 1
ATOM 672 O O . GLU A 1 82 ? 13.962 -3.795 -11.127 1.00 96.50 82 GLU A O 1
ATOM 677 N N . GLU A 1 83 ? 13.424 -3.160 -13.208 1.00 96.25 83 GLU A N 1
ATOM 678 C CA . GLU A 1 83 ? 12.093 -2.666 -12.856 1.00 96.25 83 GLU A CA 1
ATOM 679 C C . GLU A 1 83 ? 11.177 -3.796 -12.385 1.00 96.25 83 GLU A C 1
ATOM 681 O O . GLU A 1 83 ? 10.535 -3.658 -11.342 1.00 96.25 83 GLU A O 1
ATOM 686 N N . GLN A 1 84 ? 11.170 -4.940 -13.075 1.00 96.31 84 GLN A N 1
ATOM 687 C CA . GLN A 1 84 ? 10.427 -6.127 -12.645 1.00 96.31 84 GLN A CA 1
ATOM 688 C C . GLN A 1 84 ? 10.873 -6.590 -11.256 1.00 96.31 84 GLN A C 1
ATOM 690 O O . GLN A 1 84 ? 10.029 -6.777 -10.383 1.00 96.31 84 GLN A O 1
ATOM 695 N N . GLN A 1 85 ? 12.180 -6.661 -10.989 1.00 97.06 85 GLN A N 1
ATOM 696 C CA . GLN A 1 85 ? 12.701 -7.014 -9.663 1.00 97.06 85 GLN A CA 1
ATOM 697 C C . GLN A 1 85 ? 12.294 -6.003 -8.580 1.00 97.06 85 GLN A C 1
ATOM 699 O O . GLN A 1 85 ? 11.976 -6.379 -7.445 1.00 97.06 85 GLN A O 1
ATOM 704 N N . ARG A 1 86 ? 12.262 -4.704 -8.902 1.00 97.75 86 ARG A N 1
ATOM 705 C CA . ARG A 1 86 ? 11.763 -3.674 -7.976 1.00 97.75 86 ARG A CA 1
ATOM 706 C C . ARG A 1 86 ? 10.276 -3.849 -7.692 1.00 97.75 86 ARG A C 1
ATOM 708 O O . ARG A 1 86 ? 9.872 -3.775 -6.536 1.00 97.75 86 ARG A O 1
ATOM 715 N N . VAL A 1 87 ? 9.466 -4.115 -8.710 1.00 97.12 87 VAL A N 1
ATOM 716 C CA . VAL A 1 87 ? 8.027 -4.350 -8.533 1.00 97.12 87 VAL A CA 1
ATOM 717 C C . VAL A 1 87 ? 7.780 -5.621 -7.718 1.00 97.12 87 VAL A C 1
ATOM 719 O O . VAL A 1 87 ? 6.993 -5.587 -6.774 1.00 97.12 87 VAL A O 1
ATOM 722 N N . GLU A 1 88 ? 8.485 -6.713 -8.012 1.00 96.94 88 GLU A N 1
ATOM 723 C CA . GLU A 1 88 ? 8.377 -7.983 -7.286 1.00 96.94 88 GLU A CA 1
ATOM 724 C C . GLU A 1 88 ? 8.793 -7.847 -5.818 1.00 96.94 88 GLU A C 1
ATOM 726 O O . GLU A 1 88 ? 8.074 -8.301 -4.928 1.00 96.94 88 GLU A O 1
ATOM 731 N N . SER A 1 89 ? 9.910 -7.168 -5.536 1.00 97.44 89 SER A N 1
ATOM 732 C CA . SER A 1 89 ? 10.356 -6.931 -4.155 1.00 97.44 89 SER A CA 1
ATOM 733 C C . SER A 1 89 ? 9.377 -6.057 -3.365 1.00 97.44 89 SER A C 1
ATOM 735 O O . SER A 1 89 ? 9.096 -6.346 -2.199 1.00 97.44 89 SER A O 1
ATOM 737 N N . LEU A 1 90 ? 8.794 -5.032 -3.995 1.00 97.31 90 LEU A N 1
ATOM 738 C CA . LEU A 1 90 ? 7.749 -4.213 -3.380 1.00 97.31 90 LEU A CA 1
ATOM 739 C C . LEU A 1 90 ? 6.464 -5.013 -3.139 1.00 97.31 90 LEU A C 1
ATOM 741 O O . LEU A 1 90 ? 5.854 -4.878 -2.076 1.00 97.31 90 LEU A O 1
ATOM 745 N N . ALA A 1 91 ? 6.063 -5.864 -4.085 1.00 97.38 91 ALA A N 1
ATOM 746 C CA . ALA A 1 91 ? 4.903 -6.737 -3.940 1.00 97.38 91 ALA A CA 1
ATOM 747 C C . ALA A 1 91 ? 5.099 -7.745 -2.797 1.00 97.38 91 ALA A C 1
ATOM 749 O O . ALA A 1 91 ? 4.209 -7.896 -1.958 1.00 97.38 91 ALA A O 1
ATOM 750 N N . ALA A 1 92 ? 6.282 -8.361 -2.703 1.00 97.81 92 ALA A N 1
ATOM 751 C CA . ALA A 1 92 ? 6.639 -9.267 -1.616 1.00 97.81 92 ALA A CA 1
ATOM 752 C C . ALA A 1 92 ? 6.609 -8.555 -0.255 1.00 97.8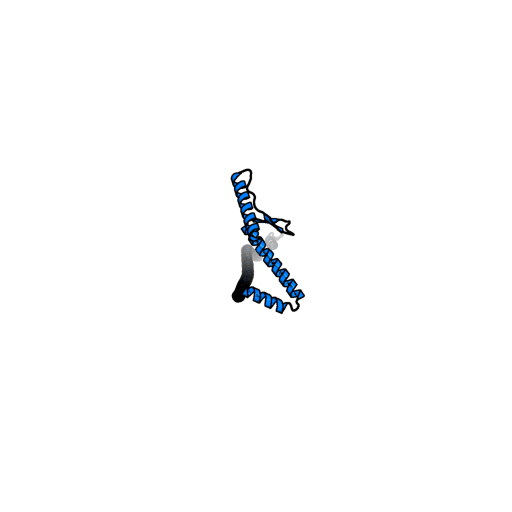1 92 ALA A C 1
ATOM 754 O O . ALA A 1 92 ? 5.959 -9.028 0.674 1.00 97.81 92 ALA A O 1
ATOM 755 N N . ALA A 1 93 ? 7.219 -7.369 -0.146 1.00 97.12 93 ALA A N 1
ATOM 756 C CA . ALA A 1 93 ? 7.199 -6.584 1.088 1.00 97.12 93 ALA A CA 1
ATOM 757 C C . ALA A 1 93 ? 5.774 -6.164 1.495 1.00 97.12 93 ALA A C 1
ATOM 759 O O . ALA A 1 93 ? 5.420 -6.192 2.678 1.00 97.12 93 ALA A O 1
ATOM 760 N N . ALA A 1 94 ? 4.933 -5.794 0.525 1.00 97.19 94 ALA A N 1
ATOM 761 C CA . ALA A 1 94 ? 3.532 -5.475 0.772 1.00 97.19 94 ALA A CA 1
ATOM 762 C C . ALA A 1 94 ? 2.750 -6.698 1.271 1.00 97.19 94 ALA A C 1
ATOM 764 O O . ALA A 1 94 ? 1.931 -6.559 2.182 1.00 97.19 94 ALA A O 1
ATOM 765 N N . GLN A 1 95 ? 3.023 -7.880 0.716 1.00 95.94 95 GLN A N 1
ATOM 766 C CA . GLN A 1 95 ? 2.393 -9.132 1.121 1.00 95.94 95 GLN A CA 1
ATOM 767 C C . GLN A 1 95 ? 2.802 -9.539 2.541 1.00 95.94 95 GLN A C 1
ATOM 769 O O . GLN A 1 95 ? 1.928 -9.730 3.385 1.00 95.94 95 GLN A O 1
ATOM 774 N N . THR A 1 96 ? 4.099 -9.531 2.862 1.00 97.44 96 THR A N 1
ATOM 775 C CA . THR A 1 96 ? 4.584 -9.804 4.227 1.00 97.44 96 THR A CA 1
ATOM 776 C C . THR A 1 96 ? 3.961 -8.848 5.247 1.00 97.44 96 THR A C 1
ATOM 778 O O . THR A 1 96 ? 3.563 -9.254 6.336 1.00 97.44 96 THR A O 1
ATOM 781 N N . LYS A 1 97 ? 3.797 -7.567 4.890 1.00 97.25 97 LYS A N 1
ATOM 782 C CA . LYS A 1 97 ? 3.158 -6.578 5.770 1.00 97.25 97 LYS A CA 1
ATOM 783 C C . LYS A 1 97 ? 1.662 -6.832 5.974 1.00 97.25 97 LYS A C 1
ATOM 785 O O . LYS A 1 97 ? 1.129 -6.492 7.030 1.00 97.25 97 LYS A O 1
ATOM 790 N N . ARG A 1 98 ? 0.962 -7.382 4.977 1.00 90.94 98 ARG A N 1
ATOM 791 C CA . ARG A 1 98 ? -0.448 -7.784 5.114 1.00 90.94 98 ARG A CA 1
ATOM 792 C C . ARG A 1 98 ? -0.577 -8.980 6.046 1.00 90.94 98 ARG A C 1
ATOM 794 O O . ARG A 1 98 ? -1.362 -8.904 6.983 1.00 90.94 98 ARG A O 1
ATOM 801 N N . GLU A 1 99 ? 0.244 -10.002 5.838 1.00 96.38 99 GLU A N 1
ATOM 802 C CA . GLU A 1 99 ? 0.276 -11.209 6.672 1.00 96.38 99 GLU A CA 1
ATOM 803 C C . GLU A 1 99 ? 0.605 -10.876 8.129 1.00 96.38 99 GLU A C 1
ATOM 805 O O . GLU A 1 99 ? -0.063 -11.352 9.045 1.00 96.38 99 GLU A O 1
ATOM 810 N N . GLN A 1 100 ? 1.570 -9.981 8.360 1.00 96.50 100 GLN A N 1
ATOM 811 C CA . GLN A 1 100 ? 1.893 -9.519 9.707 1.00 96.50 100 GLN A CA 1
ATOM 812 C C . GLN A 1 100 ? 0.698 -8.826 10.378 1.00 96.50 100 GLN A C 1
ATOM 814 O O . GLN A 1 100 ? 0.369 -9.137 11.517 1.00 96.50 100 GLN A O 1
ATOM 819 N N . ARG A 1 101 ? 0.012 -7.920 9.671 1.00 92.50 101 ARG A N 1
ATOM 820 C CA . ARG A 1 101 ? -1.172 -7.231 10.212 1.00 92.50 101 ARG A CA 1
ATOM 821 C C . ARG A 1 101 ? -2.330 -8.182 10.480 1.00 92.50 101 ARG A C 1
ATOM 823 O O . ARG A 1 101 ? -3.097 -7.952 11.407 1.00 92.50 101 ARG A O 1
ATOM 830 N N . GLU A 1 102 ? -2.503 -9.196 9.644 1.00 95.75 102 GLU A N 1
ATOM 831 C CA . GLU A 1 102 ? -3.531 -10.213 9.841 1.00 95.75 102 GLU A CA 1
ATOM 832 C C . GLU A 1 102 ? -3.230 -11.054 11.081 1.00 95.75 102 GLU A C 1
ATOM 834 O O . GLU A 1 102 ? -4.110 -11.235 11.920 1.00 95.75 102 GLU A O 1
ATOM 839 N N . LYS A 1 103 ? -1.968 -11.455 11.261 1.00 96.25 103 LYS A N 1
ATOM 840 C CA . LYS A 1 103 ? -1.513 -12.149 12.464 1.00 96.25 103 LYS A CA 1
ATOM 841 C C . LYS A 1 103 ? -1.706 -11.303 13.727 1.00 96.25 103 LYS A C 1
ATOM 843 O O . LYS A 1 103 ? -2.303 -11.783 14.682 1.00 96.25 103 LYS A O 1
ATOM 848 N N . GLU A 1 104 ? -1.294 -10.036 13.707 1.00 94.94 104 GLU A N 1
ATOM 849 C CA . GLU A 1 104 ? -1.489 -9.103 14.829 1.00 94.94 104 GLU A CA 1
ATOM 850 C C . GLU A 1 104 ? -2.978 -8.909 15.163 1.00 94.94 104 GLU A C 1
ATOM 852 O O . GLU A 1 104 ? -3.357 -8.862 16.332 1.00 94.94 104 GLU A O 1
ATOM 857 N N . ARG A 1 105 ? -3.853 -8.828 14.150 1.00 94.88 105 ARG A N 1
ATOM 858 C CA . ARG A 1 105 ? -5.308 -8.741 14.361 1.00 94.88 105 ARG A CA 1
ATOM 859 C C . ARG A 1 105 ? -5.878 -10.016 14.969 1.00 94.88 105 ARG A C 1
ATOM 861 O O . ARG A 1 105 ? -6.712 -9.912 15.863 1.00 94.88 105 ARG A O 1
ATOM 868 N N . ALA A 1 106 ? -5.446 -11.180 14.492 1.00 96.44 106 ALA A N 1
ATOM 869 C CA . ALA A 1 106 ? -5.889 -12.466 15.013 1.00 96.44 106 ALA A CA 1
ATOM 870 C C . ALA A 1 106 ? -5.458 -12.654 16.476 1.00 96.44 106 ALA A C 1
ATOM 872 O O . ALA A 1 106 ? -6.278 -13.036 17.306 1.00 96.44 106 ALA A O 1
ATOM 873 N N . GLU A 1 107 ? -4.210 -12.317 16.810 1.00 95.38 107 GLU A N 1
ATOM 874 C CA . GLU A 1 107 ? -3.697 -12.355 18.185 1.00 95.38 107 GLU A CA 1
ATOM 875 C C . GLU A 1 107 ? -4.450 -11.369 19.090 1.00 95.38 107 GLU A C 1
ATOM 877 O O . GLU A 1 107 ? -4.894 -11.741 20.174 1.00 95.38 107 GLU A O 1
ATOM 882 N N . ALA A 1 108 ? -4.689 -10.137 18.628 1.00 95.88 108 ALA A N 1
ATOM 883 C CA . ALA A 1 108 ? -5.468 -9.156 19.381 1.00 95.88 108 ALA A CA 1
ATOM 884 C C . ALA A 1 108 ? -6.933 -9.586 19.578 1.00 95.88 108 ALA A C 1
ATOM 886 O O . ALA A 1 108 ? -7.525 -9.315 20.620 1.00 95.88 108 ALA A O 1
ATOM 887 N N . GLU A 1 109 ? -7.547 -10.248 18.595 1.00 94.75 109 GLU A N 1
ATOM 888 C CA . GLU A 1 109 ? -8.903 -10.781 18.734 1.00 94.75 109 GLU A CA 1
ATOM 889 C C . GLU A 1 109 ? -8.959 -11.949 19.720 1.00 94.75 109 GLU A C 1
ATOM 891 O O . GLU A 1 109 ? -9.871 -11.994 20.541 1.00 94.75 109 GLU A O 1
ATOM 896 N N . GLN A 1 110 ? -7.982 -12.857 19.680 1.00 95.12 110 GLN A N 1
ATOM 897 C CA . GLN A 1 110 ? -7.866 -13.931 20.666 1.00 95.12 110 GLN A CA 1
ATOM 898 C C . GLN A 1 110 ? -7.689 -13.372 22.076 1.00 95.12 110 GLN A C 1
ATOM 900 O O . GLN A 1 110 ? -8.377 -13.812 22.990 1.00 95.12 110 GLN A O 1
ATOM 905 N N . GLN A 1 111 ? -6.836 -12.360 22.235 1.00 93.44 111 GLN A N 1
ATOM 906 C CA . GLN A 1 111 ? -6.632 -11.699 23.518 1.00 93.44 111 GLN A CA 1
ATOM 907 C C . GLN A 1 111 ? -7.928 -11.068 24.039 1.00 93.44 111 GLN A C 1
ATOM 909 O O . GLN A 1 111 ? -8.292 -11.283 25.191 1.00 93.44 111 GLN A O 1
ATOM 914 N N . ARG A 1 112 ? -8.675 -10.363 23.179 1.00 93.75 112 ARG A N 1
ATOM 915 C CA . ARG A 1 112 ? -9.981 -9.801 23.556 1.00 93.75 112 ARG A CA 1
ATOM 916 C C . ARG A 1 112 ? -10.981 -10.872 23.977 1.00 93.75 112 ARG A C 1
ATOM 918 O O . ARG A 1 112 ? -11.697 -10.651 24.942 1.00 93.75 112 ARG A O 1
ATOM 925 N N . LYS A 1 113 ? -11.025 -12.012 23.281 1.00 94.12 113 LYS A N 1
ATOM 926 C CA . LYS A 1 113 ? -11.916 -13.126 23.644 1.00 94.12 113 LYS A CA 1
ATOM 927 C C . LYS A 1 113 ? -11.554 -13.717 24.998 1.00 94.12 113 LYS A C 1
ATOM 929 O O . LYS A 1 113 ? -12.442 -13.928 25.804 1.00 94.12 113 LYS A O 1
ATOM 934 N N . LEU A 1 114 ? -10.266 -13.923 25.269 1.00 94.31 114 LEU A N 1
ATOM 935 C CA . LEU A 1 114 ? -9.813 -14.413 26.572 1.00 94.31 114 LEU A CA 1
ATOM 936 C C . LEU A 1 114 ? -10.162 -13.432 27.697 1.00 94.31 114 LEU A C 1
ATOM 938 O O . LEU A 1 114 ? -10.649 -13.850 28.741 1.00 94.31 114 LEU A O 1
ATOM 942 N N . GLU A 1 115 ? -9.959 -12.132 27.478 1.00 91.75 115 GLU A N 1
ATOM 943 C CA . GLU A 1 115 ? -10.340 -11.095 28.444 1.00 91.75 115 GLU A CA 1
ATOM 944 C C . GLU A 1 115 ? -11.860 -11.030 28.648 1.00 91.75 115 GLU A C 1
ATOM 946 O O . GLU A 1 115 ? -12.328 -10.828 29.766 1.00 91.75 115 GLU A O 1
ATOM 951 N N . GLU A 1 116 ? -12.648 -11.202 27.587 1.00 91.69 116 GLU A N 1
ATOM 952 C CA . GLU A 1 116 ? -14.108 -11.254 27.663 1.00 91.69 116 GLU A CA 1
ATOM 953 C C . GLU A 1 116 ? -14.586 -12.498 28.419 1.00 91.69 116 GLU A C 1
ATOM 955 O O . GLU A 1 116 ? -15.369 -12.358 29.353 1.00 91.69 116 GLU A O 1
ATOM 960 N N . GLU A 1 117 ? -14.045 -13.679 28.117 1.00 93.12 117 GLU A N 1
ATOM 961 C CA . GLU A 1 117 ? -14.328 -14.927 28.836 1.00 93.12 117 GLU A CA 1
ATOM 962 C C . GLU A 1 117 ? -13.938 -14.830 30.318 1.00 93.12 117 GLU A C 1
ATOM 964 O O . GLU A 1 117 ? -14.693 -15.258 31.193 1.00 93.12 117 GLU A O 1
ATOM 969 N N . GLU A 1 118 ? -12.788 -14.226 30.633 1.00 92.12 118 GLU A N 1
ATOM 970 C CA . GLU A 1 118 ? -12.370 -13.991 32.017 1.00 92.12 118 GLU A CA 1
ATOM 971 C C . GLU A 1 118 ? -13.340 -13.041 32.732 1.00 92.12 118 GLU A C 1
ATOM 973 O O . GLU A 1 118 ? -13.747 -13.299 33.869 1.00 92.12 118 GLU A O 1
ATOM 978 N N . ARG A 1 119 ? -13.775 -11.968 32.061 1.00 85.12 119 ARG A N 1
ATOM 979 C CA . ARG A 1 119 ? -14.777 -11.038 32.601 1.00 85.12 119 ARG A CA 1
ATOM 980 C C . ARG A 1 119 ? -16.133 -11.701 32.797 1.00 85.12 119 ARG A C 1
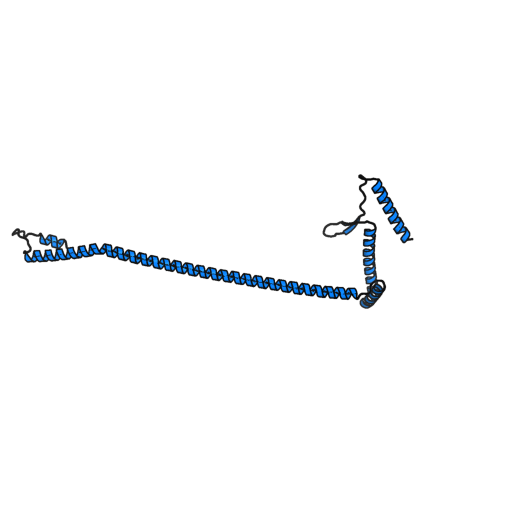ATOM 982 O O . ARG A 1 119 ? -16.772 -11.452 33.817 1.00 85.12 119 ARG A O 1
ATOM 989 N N . GLU A 1 120 ? -16.578 -12.525 31.858 1.00 88.31 120 GLU A N 1
ATOM 990 C CA . GLU A 1 120 ? -17.822 -13.284 31.970 1.00 88.31 120 GLU A CA 1
ATOM 991 C C . GLU A 1 120 ? -17.753 -14.280 33.125 1.00 88.31 120 GLU A C 1
ATOM 993 O O . GLU A 1 120 ? -18.676 -14.337 33.938 1.00 88.31 120 GLU A O 1
ATOM 998 N N . HIS A 1 121 ? -16.639 -15.000 33.260 1.00 91.69 121 HIS A N 1
ATOM 999 C CA . HIS A 1 121 ? -16.413 -15.914 34.372 1.00 91.69 121 HIS A CA 1
ATOM 1000 C C . HIS A 1 121 ? -16.425 -15.177 35.721 1.00 91.69 121 HIS A C 1
ATOM 1002 O O . HIS A 1 121 ? -17.087 -15.614 36.666 1.00 91.69 121 HIS A O 1
ATOM 1008 N N . LEU A 1 122 ? -15.744 -14.029 35.815 1.00 83.31 122 LEU A N 1
ATOM 1009 C CA . LEU A 1 122 ? -15.771 -13.184 37.010 1.00 83.31 122 LEU A CA 1
ATOM 1010 C C . LEU A 1 122 ? -17.190 -12.696 37.316 1.00 83.31 122 LEU A C 1
ATOM 1012 O O . LEU A 1 122 ? -17.644 -12.850 38.446 1.00 83.31 122 LEU A O 1
ATOM 1016 N N . ASN A 1 123 ? -17.920 -12.184 36.326 1.00 78.62 123 ASN A N 1
ATOM 1017 C CA . ASN A 1 123 ? -19.300 -11.733 36.508 1.00 78.62 123 ASN A CA 1
ATOM 1018 C C . ASN A 1 123 ? -20.229 -12.873 36.953 1.00 78.62 123 ASN A C 1
ATOM 1020 O O . ASN A 1 123 ? -21.042 -12.679 37.853 1.00 78.62 123 ASN A O 1
ATOM 1024 N N . ALA A 1 124 ? -20.083 -14.071 36.381 1.00 83.62 124 ALA A N 1
ATOM 1025 C CA . ALA A 1 124 ? -20.862 -15.249 36.759 1.00 83.62 124 ALA A CA 1
ATOM 1026 C C . ALA A 1 124 ? -20.576 -15.708 38.200 1.00 83.62 124 ALA A C 1
ATOM 1028 O O . ALA A 1 124 ? -21.455 -16.268 38.856 1.00 83.62 124 ALA A O 1
ATOM 1029 N N . SER A 1 125 ? -19.368 -15.450 38.711 1.00 82.06 125 SER A N 1
ATOM 1030 C CA . SER A 1 125 ? -18.993 -15.769 40.092 1.00 82.06 125 SER A CA 1
ATOM 1031 C C . SER A 1 125 ? -19.589 -14.816 41.138 1.00 82.06 125 SER A C 1
ATOM 1033 O O . SER A 1 125 ? -19.597 -15.148 42.325 1.00 82.06 125 SER A O 1
ATOM 1035 N N . ILE A 1 126 ? -20.113 -13.653 40.725 1.00 77.56 126 ILE A N 1
ATOM 1036 C CA . ILE A 1 126 ? -20.710 -12.670 41.633 1.00 77.56 126 ILE A CA 1
ATOM 1037 C C . ILE A 1 126 ? -22.139 -13.114 41.995 1.00 77.56 126 ILE A C 1
ATOM 1039 O O . ILE A 1 126 ? -22.994 -13.255 41.115 1.00 77.56 126 ILE A O 1
ATOM 1043 N N . PRO A 1 127 ? -22.453 -13.318 43.289 1.00 79.38 127 PRO A N 1
ATOM 1044 C CA . PRO A 1 127 ? -23.815 -13.609 43.720 1.00 79.38 127 PRO A CA 1
ATOM 1045 C C . PRO A 1 127 ? -24.754 -12.456 43.351 1.00 79.38 127 PRO A C 1
ATOM 1047 O O . PRO A 1 127 ? -24.412 -11.292 43.529 1.00 79.38 127 PRO A O 1
ATOM 1050 N N . HIS A 1 128 ? -25.950 -12.763 42.851 1.00 75.69 128 HIS A N 1
ATOM 1051 C CA . HIS A 1 128 ? -26.934 -11.751 42.458 1.00 75.69 128 HIS A CA 1
ATOM 1052 C C . HIS A 1 128 ? -27.925 -11.456 43.601 1.00 75.69 128 HIS A C 1
ATOM 1054 O O . HIS A 1 128 ? -28.105 -12.261 44.517 1.00 75.69 128 HIS A O 1
ATOM 1060 N N . GLY A 1 129 ? -28.602 -10.305 43.539 1.00 75.56 129 GLY A N 1
ATOM 1061 C CA . GLY A 1 129 ? -29.622 -9.905 44.517 1.00 75.56 129 GLY A CA 1
ATOM 1062 C C . GLY A 1 129 ? -29.046 -9.415 45.851 1.0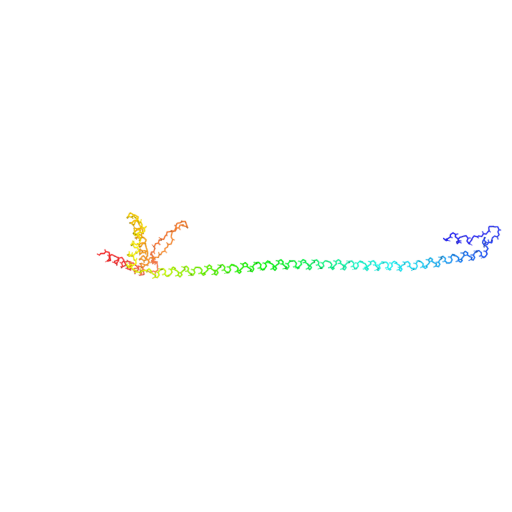0 75.56 129 GLY A C 1
ATOM 1063 O O . GLY A 1 129 ? -27.917 -8.929 45.914 1.00 75.56 129 GLY A O 1
ATOM 1064 N N . ASN A 1 130 ? -29.831 -9.530 46.927 1.00 76.06 130 ASN A N 1
ATOM 1065 C CA . ASN A 1 130 ? -29.476 -8.970 48.240 1.00 76.06 130 ASN A CA 1
ATOM 1066 C C . ASN A 1 130 ? -28.153 -9.524 48.791 1.00 76.06 130 ASN A C 1
ATOM 1068 O O . ASN A 1 130 ? -27.355 -8.762 49.324 1.00 76.06 130 ASN A O 1
ATOM 1072 N N . LEU A 1 131 ? -27.883 -10.820 48.593 1.00 79.25 131 LEU A N 1
ATOM 1073 C CA . LEU A 1 131 ? -26.649 -11.466 49.053 1.00 79.25 131 LEU A CA 1
ATOM 1074 C C . LEU A 1 131 ? -25.399 -10.863 48.389 1.00 79.25 131 LEU A C 1
ATOM 1076 O O . LEU A 1 131 ? -24.405 -10.586 49.057 1.00 79.25 131 LEU A O 1
ATOM 1080 N N . GLY A 1 132 ? -25.461 -10.620 47.078 1.00 78.44 132 GLY A N 1
ATOM 1081 C CA . GLY A 1 132 ? -24.381 -9.969 46.338 1.00 78.44 132 GLY A CA 1
ATOM 1082 C C . GLY A 1 132 ? -24.138 -8.536 46.786 1.00 78.44 132 GLY A C 1
ATOM 1083 O O . GLY A 1 132 ? -22.994 -8.118 46.958 1.00 78.44 132 GLY A O 1
ATOM 1084 N N . LEU A 1 133 ? -25.223 -7.794 47.020 1.00 78.31 133 LEU A N 1
ATOM 1085 C CA . LEU A 1 133 ? -25.157 -6.417 47.497 1.00 78.31 133 LEU A CA 1
ATOM 1086 C C . LEU A 1 133 ? -24.527 -6.336 48.893 1.00 78.31 133 LEU A C 1
ATOM 1088 O O . LEU A 1 133 ? -23.649 -5.507 49.117 1.00 78.31 133 LEU A O 1
ATOM 1092 N N . GLU A 1 134 ? -24.920 -7.215 49.814 1.00 82.06 134 GLU A N 1
ATOM 1093 C CA . GLU A 1 134 ? -24.335 -7.291 51.156 1.00 82.06 134 GLU A CA 1
ATOM 1094 C C . GLU A 1 134 ? -22.833 -7.606 51.107 1.00 82.06 134 GLU A C 1
ATOM 1096 O O . GLU A 1 134 ? -22.043 -6.931 51.773 1.00 82.06 134 GLU A O 1
ATOM 1101 N N . MET A 1 135 ? -22.419 -8.560 50.265 1.00 80.06 135 MET A N 1
ATOM 1102 C CA . MET A 1 135 ? -21.001 -8.869 50.045 1.00 80.06 135 MET A CA 1
ATOM 1103 C C . MET A 1 135 ? -20.237 -7.679 49.451 1.00 80.06 135 MET A C 1
ATOM 1105 O O . MET A 1 135 ? -19.147 -7.350 49.920 1.00 80.06 135 MET A O 1
ATOM 1109 N N . GLY A 1 136 ? -20.809 -6.991 48.460 1.00 82.38 136 GLY A N 1
ATOM 1110 C CA . GLY A 1 136 ? -20.217 -5.795 47.857 1.00 82.38 136 GLY A CA 1
ATOM 1111 C C . GLY A 1 136 ? -20.040 -4.651 48.857 1.00 82.38 136 GLY A C 1
ATOM 1112 O O . GLY A 1 136 ? -18.986 -4.017 48.899 1.00 82.38 136 GLY A O 1
ATOM 1113 N N . ILE A 1 137 ? -21.037 -4.423 49.713 1.00 84.88 137 ILE A N 1
ATOM 1114 C CA . ILE A 1 137 ? -20.986 -3.416 50.779 1.00 84.88 137 ILE A CA 1
ATOM 1115 C C . ILE A 1 137 ? -19.920 -3.777 51.826 1.00 84.88 137 ILE A C 1
ATOM 1117 O O . ILE A 1 137 ? -19.183 -2.894 52.272 1.00 84.88 137 ILE A O 1
ATOM 1121 N N . ALA A 1 138 ? -19.791 -5.057 52.189 1.00 86.12 138 ALA A N 1
ATOM 1122 C CA . ALA A 1 138 ? -18.746 -5.526 53.099 1.00 86.12 138 ALA A CA 1
ATOM 1123 C C . ALA A 1 138 ? -17.336 -5.302 52.520 1.00 86.12 138 ALA A C 1
ATOM 1125 O O . ALA A 1 138 ? -16.490 -4.709 53.191 1.00 86.12 138 ALA A O 1
ATOM 1126 N N . MET A 1 139 ? -17.108 -5.659 51.250 1.00 86.31 139 MET A N 1
ATOM 1127 C CA . MET A 1 139 ? -15.836 -5.403 50.554 1.00 86.31 139 MET A CA 1
ATOM 1128 C C . MET A 1 139 ? -15.537 -3.901 50.416 1.00 86.31 139 MET A C 1
ATOM 1130 O O . MET A 1 139 ? -14.394 -3.461 50.571 1.00 86.31 139 MET A O 1
ATOM 1134 N N . LEU A 1 140 ? -16.558 -3.076 50.162 1.00 84.62 140 LEU A N 1
ATOM 1135 C CA . LEU A 1 140 ? -16.416 -1.619 50.114 1.00 84.62 140 LEU A CA 1
ATOM 1136 C C . LEU A 1 140 ? -15.990 -1.051 51.474 1.00 84.62 140 LEU A C 1
ATOM 1138 O O . LEU A 1 140 ? -15.154 -0.150 51.533 1.00 84.62 140 LEU A O 1
ATOM 1142 N N . ARG A 1 141 ? -16.537 -1.581 52.573 1.00 87.06 141 ARG A N 1
ATOM 1143 C CA . ARG A 1 141 ? -16.148 -1.199 53.936 1.00 87.06 141 ARG A CA 1
ATOM 1144 C C . ARG A 1 141 ? -14.703 -1.590 54.252 1.00 87.06 141 ARG A C 1
ATOM 1146 O O . ARG A 1 141 ? -13.986 -0.784 54.838 1.00 87.06 141 ARG A O 1
ATOM 1153 N N . GLU A 1 142 ? -14.267 -2.781 53.846 1.00 89.50 142 GLU A N 1
ATOM 1154 C CA . GLU A 1 142 ? -12.882 -3.237 54.042 1.00 89.50 142 GLU A CA 1
ATOM 1155 C C . GLU A 1 142 ? -11.875 -2.417 53.221 1.00 89.50 142 GLU A C 1
ATOM 1157 O O . GLU A 1 142 ? -10.837 -2.009 53.740 1.00 89.50 142 GLU A O 1
ATOM 1162 N N . SER A 1 143 ? -12.197 -2.109 51.962 1.00 87.69 143 SER A N 1
ATOM 1163 C CA . SER A 1 143 ? -11.302 -1.383 51.044 1.00 87.69 143 SER A CA 1
ATOM 1164 C C . SER A 1 143 ? -11.162 0.114 51.338 1.00 87.69 143 SER A C 1
ATOM 1166 O O . SER A 1 143 ? -10.142 0.715 51.003 1.00 87.69 143 SER A O 1
ATOM 1168 N N . THR A 1 144 ? -12.161 0.743 51.964 1.00 86.06 144 THR A N 1
ATOM 1169 C CA . THR A 1 144 ? -12.157 2.199 52.198 1.00 86.06 144 THR A CA 1
ATOM 1170 C C . THR A 1 144 ? -11.339 2.632 53.413 1.00 86.06 144 THR A C 1
ATOM 1172 O O . THR A 1 144 ? -10.997 3.813 53.501 1.00 86.06 144 THR A O 1
ATOM 1175 N N . GLY A 1 145 ? -11.011 1.721 54.338 1.00 80.69 145 GLY A N 1
ATOM 1176 C CA . GLY A 1 145 ? -10.093 1.937 55.471 1.00 80.69 145 GLY A CA 1
ATOM 1177 C C . GLY A 1 145 ? -10.498 3.015 56.495 1.00 80.69 145 GLY A C 1
ATOM 1178 O O . GLY A 1 145 ? -9.889 3.111 57.557 1.00 80.69 145 GLY A O 1
ATOM 1179 N N . SER A 1 146 ? -11.520 3.828 56.206 1.00 90.44 146 SER A N 1
ATOM 1180 C CA . SER A 1 146 ? -12.061 4.871 57.074 1.00 90.44 146 SER A CA 1
ATOM 1181 C C . SER A 1 146 ? -13.580 4.984 56.915 1.00 90.44 146 SER A C 1
ATOM 1183 O O . SER A 1 146 ? -14.120 4.943 55.806 1.00 90.44 146 SER A O 1
ATOM 1185 N N . GLU A 1 147 ? -14.273 5.188 58.036 1.00 89.06 147 GLU A N 1
ATOM 1186 C CA . GLU A 1 147 ? -15.738 5.293 58.079 1.00 89.06 147 GLU A CA 1
ATOM 1187 C C . GLU A 1 147 ? -16.264 6.499 57.274 1.00 89.06 147 GLU A C 1
ATOM 1189 O O . GLU A 1 147 ? -17.338 6.436 56.676 1.00 89.06 147 GLU A O 1
ATOM 1194 N N . ALA A 1 148 ? -15.497 7.592 57.203 1.00 86.75 148 ALA A N 1
ATOM 1195 C CA . ALA A 1 148 ? -15.868 8.772 56.424 1.00 86.75 148 ALA A CA 1
ATOM 1196 C C . ALA A 1 148 ? -15.863 8.481 54.912 1.00 86.75 148 ALA A C 1
ATOM 1198 O O . ALA A 1 148 ? -16.823 8.812 54.212 1.00 86.75 148 ALA A O 1
ATOM 1199 N N . THR A 1 149 ? -14.820 7.807 54.416 1.00 86.00 149 THR A N 1
ATOM 1200 C CA . THR A 1 149 ? -14.686 7.434 52.997 1.00 86.00 149 THR A CA 1
ATOM 1201 C C . THR A 1 149 ? -15.714 6.376 52.594 1.00 86.00 149 THR A C 1
ATOM 1203 O O . THR A 1 149 ? -16.283 6.448 51.501 1.00 86.00 149 THR A O 1
ATOM 1206 N N . TYR A 1 150 ? -16.006 5.426 53.488 1.00 89.19 150 TYR A N 1
ATOM 1207 C CA . TYR A 1 150 ? -17.055 4.424 53.299 1.00 89.19 150 TYR A CA 1
ATOM 1208 C C . TYR A 1 150 ? -18.432 5.069 53.097 1.00 89.19 150 TYR A C 1
ATOM 1210 O O . TYR A 1 150 ? -19.102 4.812 52.095 1.00 89.19 150 TYR A O 1
ATOM 1218 N N . ARG A 1 151 ? -18.832 5.980 53.997 1.00 86.88 151 ARG A N 1
ATOM 1219 C CA . ARG A 1 151 ? -20.118 6.694 53.900 1.00 86.88 151 ARG A CA 1
ATOM 1220 C C . ARG A 1 151 ? -20.229 7.530 52.633 1.00 86.88 151 ARG A C 1
ATOM 1222 O O . ARG A 1 151 ? -21.274 7.515 51.987 1.00 86.88 151 ARG A O 1
ATOM 1229 N N . GLN A 1 152 ? -19.156 8.223 52.254 1.00 87.94 152 GLN A N 1
ATOM 1230 C CA . GLN A 1 152 ? -19.129 8.997 51.015 1.00 87.94 152 GLN A CA 1
ATOM 1231 C C . GLN A 1 152 ? -19.291 8.095 49.780 1.00 87.94 152 GLN A C 1
ATOM 1233 O O . GLN A 1 152 ? -20.003 8.450 48.842 1.00 87.94 152 GLN A O 1
ATOM 1238 N N . SER A 1 153 ? -18.652 6.923 49.777 1.00 83.88 153 SER A N 1
ATOM 1239 C CA . SER A 1 153 ? -18.739 5.959 48.673 1.00 83.88 153 SER A CA 1
ATOM 1240 C C . SER A 1 153 ? -20.137 5.346 48.563 1.00 83.88 153 SER A C 1
ATOM 1242 O O . SER A 1 153 ? -20.682 5.265 47.465 1.00 83.88 153 SER A O 1
ATOM 1244 N N . LEU A 1 154 ? -20.769 5.013 49.694 1.00 84.69 154 LEU A N 1
ATOM 1245 C CA . LEU A 1 154 ? -22.162 4.557 49.728 1.00 84.69 154 LEU A CA 1
ATOM 1246 C C . LEU A 1 154 ? -23.155 5.623 49.261 1.00 84.69 154 LEU A C 1
ATOM 1248 O O . LEU A 1 154 ? -24.076 5.304 48.518 1.00 84.69 154 LEU A O 1
ATOM 1252 N N . GLN A 1 155 ? -22.977 6.886 49.660 1.00 83.75 155 GLN A N 1
ATOM 1253 C CA . GLN A 1 155 ? -23.831 7.978 49.178 1.00 83.75 155 GLN A CA 1
ATOM 1254 C C . GLN A 1 155 ? -23.732 8.139 47.660 1.00 83.75 155 GLN A C 1
ATOM 1256 O O . GLN A 1 155 ? -24.751 8.299 46.997 1.00 83.75 155 GLN A O 1
ATOM 1261 N N . LYS A 1 156 ? -22.522 8.043 47.097 1.00 82.88 156 LYS A N 1
ATOM 1262 C CA . LYS A 1 156 ? -22.332 8.054 45.639 1.00 82.88 156 LYS A CA 1
ATOM 1263 C C . L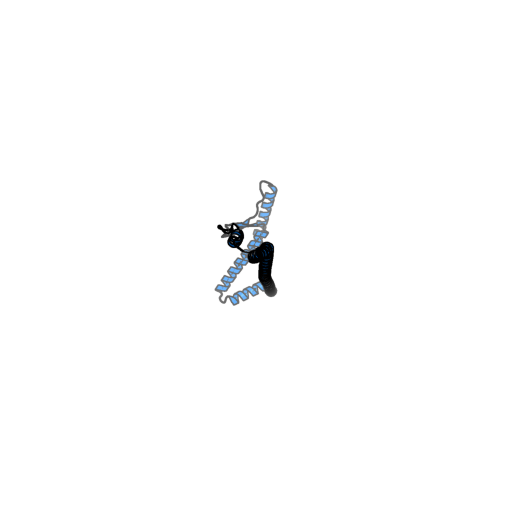YS A 1 156 ? -23.037 6.873 44.971 1.00 82.88 156 LYS A C 1
ATOM 1265 O O . LYS A 1 156 ? -23.725 7.076 43.977 1.00 82.88 156 LYS A O 1
ATOM 1270 N N . LEU A 1 157 ? -22.910 5.669 45.532 1.00 78.12 157 LEU A N 1
ATOM 1271 C CA . LEU A 1 157 ? -23.597 4.479 45.025 1.00 78.12 157 LEU A CA 1
ATOM 1272 C C . LEU A 1 157 ? -25.124 4.649 45.058 1.00 78.12 157 LEU A C 1
ATOM 1274 O O . LEU A 1 157 ? -25.790 4.347 44.073 1.00 78.12 157 LEU A O 1
ATOM 1278 N N . LEU A 1 158 ? -25.672 5.192 46.149 1.00 78.81 158 LEU A N 1
ATOM 1279 C CA . LEU A 1 158 ? -27.103 5.471 46.285 1.00 78.81 158 LEU A CA 1
ATOM 1280 C C . LEU A 1 158 ? -27.600 6.451 45.216 1.00 78.81 158 LEU A C 1
ATOM 1282 O O . LEU A 1 158 ? -28.653 6.219 44.629 1.00 78.81 158 LEU A O 1
ATOM 1286 N N . VAL A 1 159 ? -26.840 7.513 44.932 1.00 78.75 159 VAL A N 1
ATOM 1287 C CA . VAL A 1 159 ? -27.177 8.470 43.864 1.00 78.75 159 VAL A CA 1
ATOM 1288 C C . VAL A 1 159 ? -27.223 7.773 42.503 1.00 78.75 159 VAL A C 1
ATOM 1290 O O . VAL A 1 159 ? -28.177 7.961 41.755 1.00 78.75 159 VAL A O 1
ATOM 1293 N N . VAL A 1 160 ? -26.236 6.927 42.191 1.00 72.12 160 VAL A N 1
ATOM 1294 C CA . VAL A 1 160 ? -26.200 6.179 40.924 1.00 72.12 160 VAL A CA 1
ATOM 1295 C C . VAL A 1 160 ? -27.401 5.238 40.801 1.00 72.12 160 VAL A C 1
ATOM 1297 O O . VAL A 1 160 ? -28.087 5.261 39.782 1.00 72.12 160 VAL A O 1
ATOM 1300 N N . VAL A 1 161 ? -27.706 4.459 41.844 1.00 72.38 161 VAL A N 1
ATOM 1301 C CA . VAL A 1 161 ? -28.857 3.540 41.849 1.00 72.38 161 VAL A CA 1
ATOM 1302 C C . VAL A 1 161 ? -30.177 4.307 41.725 1.00 72.38 161 VAL A C 1
ATOM 1304 O O . VAL A 1 161 ? -31.029 3.930 40.925 1.00 72.38 161 VAL A O 1
ATOM 1307 N N . SER A 1 162 ? -30.330 5.421 42.446 1.00 71.62 162 SER A N 1
ATOM 1308 C CA . SER A 1 162 ? -31.517 6.278 42.362 1.00 71.62 162 SER A CA 1
ATOM 1309 C C . SER A 1 162 ? -31.715 6.858 40.960 1.00 71.62 162 SER A C 1
ATOM 1311 O O . SER A 1 162 ? -32.847 6.923 40.489 1.00 71.62 162 SER A O 1
ATOM 1313 N N . ASN A 1 163 ? -30.637 7.255 40.281 1.00 70.06 163 ASN A N 1
ATOM 1314 C CA . ASN A 1 163 ? -30.713 7.794 38.923 1.00 70.06 163 ASN A CA 1
ATOM 1315 C C . ASN A 1 163 ? -31.094 6.713 37.901 1.00 70.06 163 ASN A C 1
ATOM 1317 O O . ASN A 1 163 ? -31.942 6.957 37.048 1.00 70.06 163 ASN A O 1
ATOM 1321 N N . ILE A 1 164 ? -30.522 5.507 38.011 1.00 63.00 164 ILE A N 1
ATOM 1322 C CA . ILE A 1 164 ? -30.833 4.378 37.116 1.00 63.00 164 ILE A CA 1
ATOM 1323 C C . ILE A 1 164 ? -32.290 3.930 37.293 1.00 63.00 164 ILE A C 1
ATOM 1325 O O . ILE A 1 164 ? -33.007 3.749 36.309 1.00 63.00 164 ILE A O 1
ATOM 1329 N N . CYS A 1 165 ? -32.754 3.784 38.537 1.00 63.84 165 CYS A N 1
ATOM 1330 C CA . CYS A 1 165 ? -34.140 3.411 38.815 1.00 63.84 165 CYS A CA 1
ATOM 1331 C C . CYS A 1 165 ? -35.125 4.529 38.441 1.00 63.84 165 CYS A C 1
ATOM 1333 O O . CYS A 1 165 ? -36.194 4.235 37.917 1.00 63.84 165 CYS A O 1
ATOM 1335 N N . GLY A 1 166 ? -34.766 5.800 38.646 1.00 68.38 166 GLY A N 1
ATOM 1336 C CA . GLY A 1 166 ? -35.588 6.941 38.233 1.00 68.38 166 GLY A CA 1
ATOM 1337 C C . GLY A 1 166 ? -35.764 7.022 36.715 1.00 68.38 166 GLY A C 1
ATOM 1338 O O . GLY A 1 166 ? -36.880 7.203 36.238 1.00 68.38 166 GLY A O 1
ATOM 1339 N N . HIS A 1 167 ? -34.686 6.807 35.958 1.00 69.62 167 HIS A N 1
ATOM 1340 C CA . HIS A 1 167 ? -34.706 6.794 34.495 1.00 69.62 167 HIS A CA 1
ATOM 1341 C C . HIS A 1 167 ? -35.628 5.699 33.934 1.00 69.62 167 HIS A C 1
ATOM 1343 O O . HIS A 1 167 ? -36.493 5.976 33.107 1.00 69.62 167 HIS A O 1
ATOM 1349 N N . GLN A 1 168 ? -35.505 4.466 34.434 1.00 66.88 168 GLN A N 1
ATOM 1350 C CA . GLN A 1 168 ? -36.356 3.352 33.998 1.00 66.88 168 GLN A CA 1
ATOM 1351 C C . GLN A 1 168 ? -37.836 3.566 34.358 1.00 66.88 168 GLN A C 1
ATOM 1353 O O . GLN A 1 168 ? -38.713 3.214 33.571 1.00 66.88 168 GLN A O 1
ATOM 1358 N N . CYS A 1 169 ? -38.130 4.192 35.503 1.00 65.69 169 CYS A N 1
ATOM 1359 C CA . CYS A 1 169 ? -39.499 4.565 35.864 1.00 65.69 169 CYS A CA 1
ATOM 1360 C C . CYS A 1 169 ? -40.090 5.622 34.918 1.00 65.69 169 CYS A C 1
ATOM 1362 O O . CYS A 1 169 ? -41.252 5.506 34.549 1.00 65.69 169 CYS A O 1
ATOM 1364 N N . LEU A 1 170 ? -39.312 6.625 34.496 1.00 68.94 170 LEU A N 1
ATOM 1365 C CA . LEU A 1 170 ? -39.780 7.652 33.555 1.00 68.94 170 LEU A CA 1
ATOM 1366 C C . LEU A 1 170 ? -40.099 7.058 32.178 1.00 68.94 170 LEU A C 1
ATOM 1368 O O . LEU A 1 170 ? -41.159 7.340 31.624 1.00 68.94 170 LEU A O 1
ATOM 1372 N N . LEU A 1 171 ? -39.240 6.175 31.663 1.00 71.94 171 LEU A N 1
ATOM 1373 C CA . LEU A 1 171 ? -39.508 5.469 30.408 1.00 71.94 171 LEU A CA 1
ATOM 1374 C C . LEU A 1 171 ? -40.751 4.569 30.506 1.00 71.94 171 LEU A C 1
ATOM 1376 O O . LEU A 1 171 ? -41.568 4.537 29.588 1.00 71.94 171 LEU A O 1
ATOM 1380 N N . ALA A 1 172 ? -40.934 3.867 31.630 1.00 65.69 172 ALA A N 1
ATOM 1381 C CA . ALA A 1 172 ? -42.112 3.029 31.866 1.00 65.69 172 ALA A CA 1
ATOM 1382 C C . ALA A 1 172 ? -43.421 3.836 31.978 1.00 65.69 172 ALA A C 1
ATOM 1384 O O . ALA A 1 172 ? -44.486 3.308 31.672 1.00 65.69 172 ALA A O 1
ATOM 1385 N N . LEU A 1 173 ? -43.338 5.110 32.377 1.00 64.12 173 LEU A N 1
ATOM 1386 C CA . LEU A 1 173 ? -44.448 6.071 32.391 1.00 64.12 173 LEU A CA 1
ATOM 1387 C C . LEU A 1 173 ? -44.688 6.733 31.018 1.00 64.12 173 LEU A C 1
ATOM 1389 O O . LEU A 1 173 ? -45.487 7.658 30.914 1.00 64.12 173 LEU A O 1
ATOM 1393 N N . GLY A 1 174 ? -44.001 6.280 29.964 1.00 66.19 174 GLY A N 1
ATOM 1394 C CA . GLY A 1 174 ? -44.205 6.745 28.591 1.00 66.19 174 GLY A CA 1
ATOM 1395 C C . GLY A 1 174 ? -43.388 7.975 28.194 1.00 66.19 174 GLY A C 1
ATOM 1396 O O . GLY A 1 174 ? -43.518 8.446 27.064 1.00 66.19 174 GLY A O 1
ATOM 1397 N N . PHE A 1 175 ? -42.519 8.490 29.071 1.00 74.81 175 PHE A N 1
ATOM 1398 C CA . PHE A 1 175 ? -41.629 9.591 28.711 1.00 74.81 175 PHE A CA 1
ATOM 1399 C C . PHE A 1 175 ? -40.575 9.120 27.707 1.00 74.81 175 PHE A C 1
ATOM 1401 O O . PHE A 1 175 ? -39.991 8.047 27.847 1.00 74.81 175 PHE A O 1
ATOM 1408 N N . LYS A 1 176 ? -40.291 9.956 26.712 1.00 78.25 176 LYS A N 1
ATOM 1409 C CA . LYS A 1 176 ? -39.222 9.756 25.735 1.00 78.25 176 LYS A CA 1
ATOM 1410 C C . LYS A 1 176 ? -38.017 10.610 26.098 1.00 78.25 176 LYS A C 1
ATOM 1412 O O . LYS A 1 176 ? -38.155 11.759 26.512 1.00 78.25 176 LYS A O 1
ATOM 1417 N N . GLU A 1 177 ? -36.831 10.046 25.932 1.00 79.00 177 GLU A N 1
ATOM 1418 C CA . GLU A 1 177 ? -35.575 10.756 26.143 1.00 79.00 177 GLU A CA 1
ATOM 1419 C C . GLU A 1 177 ? -35.211 11.571 24.896 1.00 79.00 177 GLU A C 1
ATOM 1421 O O . GLU A 1 177 ? -35.147 11.047 23.783 1.00 79.00 177 GLU A O 1
ATOM 1426 N N . LEU A 1 178 ? -34.979 12.865 25.088 1.00 80.75 178 LEU A N 1
ATOM 1427 C CA . LEU A 1 178 ? -34.517 13.801 24.073 1.00 80.75 178 LEU A CA 1
ATOM 1428 C C . LEU A 1 178 ? -33.219 14.445 24.552 1.00 80.75 178 LEU A C 1
ATOM 1430 O O . LEU A 1 178 ? -33.152 15.010 25.642 1.00 80.75 178 LEU A O 1
ATOM 1434 N N . GLN A 1 179 ? -32.190 14.403 23.710 1.00 77.44 179 GLN A N 1
ATOM 1435 C CA . GLN A 1 179 ? -30.951 15.125 23.978 1.00 77.44 179 GLN A CA 1
ATOM 1436 C C . GLN A 1 179 ? -31.120 16.588 23.579 1.00 77.44 179 GLN A C 1
ATOM 1438 O O . GLN A 1 179 ? -31.307 16.907 22.404 1.00 77.44 179 GLN A O 1
ATOM 1443 N N . GLN A 1 180 ? -31.062 17.481 24.565 1.00 70.31 180 GLN A N 1
ATOM 1444 C CA . GLN A 1 180 ? -31.203 18.918 24.369 1.00 70.31 180 GLN A CA 1
ATOM 1445 C C . GLN A 1 180 ? -29.929 19.640 24.838 1.00 70.31 180 GLN A C 1
ATOM 1447 O O . GLN A 1 180 ? -29.482 19.470 25.971 1.00 70.31 180 GLN A O 1
ATOM 1452 N N . GLY A 1 181 ? -29.329 20.456 23.967 1.00 66.19 181 GLY A N 1
ATOM 1453 C CA . GLY A 1 181 ? -28.117 21.235 24.256 1.00 66.19 181 GLY A CA 1
ATOM 1454 C C . GLY A 1 181 ? -27.206 21.398 23.036 1.00 66.19 181 GLY A C 1
ATOM 1455 O O . GLY A 1 181 ? -27.369 20.694 22.044 1.00 66.19 181 GLY A O 1
ATOM 1456 N N . ASP A 1 182 ? -26.253 22.333 23.108 1.00 67.50 182 ASP A N 1
ATOM 1457 C CA . ASP A 1 182 ? -25.154 22.425 22.134 1.00 67.50 182 ASP A CA 1
ATOM 1458 C C . ASP A 1 182 ? -24.223 21.209 22.266 1.00 67.50 182 ASP A C 1
ATOM 1460 O O . ASP A 1 182 ? -24.080 20.655 23.359 1.00 67.50 182 ASP A O 1
ATOM 1464 N N . GLU A 1 183 ? -23.508 20.857 21.188 1.00 65.50 183 GLU A N 1
ATOM 1465 C CA . GLU A 1 183 ? -22.573 19.711 21.104 1.00 65.50 183 GLU A CA 1
ATOM 1466 C C . GLU A 1 183 ? -21.537 19.641 22.248 1.00 65.50 183 GLU A C 1
ATOM 1468 O O . GLU A 1 183 ? -20.919 18.605 22.483 1.00 65.50 183 GLU A O 1
ATOM 1473 N N . THR A 1 184 ? -21.336 20.740 22.977 1.00 65.12 184 THR A N 1
ATOM 1474 C CA . THR A 1 184 ? -20.372 20.844 24.078 1.00 65.12 184 THR A CA 1
ATOM 1475 C C . THR A 1 184 ? -20.926 20.447 25.452 1.00 65.12 184 THR A C 1
ATOM 1477 O O . THR A 1 184 ? -20.128 20.141 26.338 1.00 65.12 184 THR A O 1
ATOM 1480 N N . GLN A 1 185 ? -22.252 20.423 25.654 1.00 48.06 185 GLN A N 1
ATOM 1481 C CA . GLN A 1 185 ? -22.908 19.963 26.891 1.00 48.06 185 GLN A CA 1
ATOM 1482 C C . GLN A 1 185 ? -24.308 19.388 26.596 1.00 48.06 185 GLN A C 1
ATOM 1484 O O . GLN A 1 185 ? -25.309 20.068 26.852 1.00 48.06 185 GLN A O 1
ATOM 1489 N N . PRO A 1 186 ? -24.409 18.149 26.084 1.00 62.00 186 PRO A N 1
ATOM 1490 C CA . PRO A 1 186 ? -25.701 17.493 25.931 1.00 62.00 186 PRO A CA 1
ATOM 1491 C C . PRO A 1 186 ? -26.340 17.268 27.306 1.00 62.00 186 PRO A C 1
ATOM 1493 O O . PRO A 1 186 ? -25.668 16.864 28.260 1.00 62.00 186 PRO A O 1
ATOM 1496 N N . ARG A 1 187 ? -27.638 17.559 27.420 1.00 70.38 187 ARG A N 1
ATOM 1497 C CA . ARG A 1 187 ? -28.452 17.232 28.593 1.00 70.38 187 ARG A CA 1
ATOM 1498 C C . ARG A 1 187 ? -29.602 16.343 28.158 1.00 70.38 187 ARG A C 1
ATOM 1500 O O . ARG A 1 187 ? -30.326 16.687 27.226 1.00 70.38 187 ARG A O 1
ATOM 1507 N N . ASP A 1 188 ? -29.776 15.234 28.859 1.00 73.50 188 ASP A N 1
ATOM 1508 C CA . ASP A 1 188 ? -30.905 14.343 28.637 1.00 73.50 188 ASP A CA 1
ATOM 1509 C C . ASP A 1 188 ? -32.153 14.946 29.300 1.00 73.50 188 ASP A C 1
ATOM 1511 O O . ASP A 1 188 ? -32.167 15.241 30.500 1.00 73.50 188 ASP A O 1
ATOM 1515 N N . VAL A 1 189 ? -33.187 15.192 28.497 1.00 75.19 189 VAL A N 1
ATOM 1516 C CA . VAL A 1 189 ? -34.482 15.727 28.928 1.00 75.19 189 VAL A CA 1
ATOM 1517 C C . VAL A 1 189 ? -35.555 14.697 28.599 1.00 75.19 189 VAL A C 1
ATOM 1519 O O . VAL A 1 189 ? -35.618 14.187 27.485 1.00 75.19 189 VAL A O 1
ATOM 1522 N N . PHE A 1 190 ? -36.420 14.398 29.564 1.00 75.62 190 PHE A N 1
ATOM 1523 C CA . PHE A 1 190 ? -37.546 13.485 29.376 1.00 75.62 190 PHE A CA 1
ATOM 1524 C C . PHE A 1 190 ? -38.785 14.281 28.985 1.00 75.62 190 PHE A C 1
ATOM 1526 O O . PHE A 1 190 ? -39.204 15.176 29.720 1.00 75.62 190 PHE A O 1
ATOM 1533 N N . VAL A 1 191 ? -39.366 13.957 27.835 1.00 76.81 191 VAL A N 1
ATOM 1534 C CA . VAL A 1 191 ? -40.560 14.614 27.301 1.00 76.81 191 VAL A CA 1
ATOM 1535 C C . VAL A 1 191 ? -41.634 13.566 27.082 1.00 76.81 191 VAL A C 1
ATOM 1537 O O . VAL A 1 191 ? -41.381 12.510 26.507 1.00 76.81 191 VAL A O 1
ATOM 1540 N N . LEU A 1 192 ? -42.840 13.858 27.541 1.00 74.94 192 LEU A N 1
ATOM 1541 C CA . LEU A 1 192 ? -44.019 13.086 27.193 1.00 74.94 192 LEU A CA 1
ATOM 1542 C C . LEU A 1 192 ? -44.645 13.746 25.961 1.00 74.94 192 LEU A C 1
ATOM 1544 O O . LEU A 1 192 ? -44.955 14.934 26.004 1.00 74.94 192 LEU A O 1
ATOM 1548 N N . GLU A 1 193 ? -44.756 13.021 24.850 1.00 69.75 193 GLU A N 1
ATOM 1549 C CA . GLU A 1 193 ? -45.367 13.565 23.632 1.00 69.75 193 GLU A CA 1
ATOM 1550 C C . GLU A 1 193 ? -46.868 13.778 23.855 1.00 69.75 193 GLU A C 1
ATOM 1552 O O . GLU A 1 193 ? -47.606 12.827 24.116 1.00 69.75 193 GLU A O 1
ATOM 1557 N N . GLU A 1 194 ? -47.308 15.033 23.766 1.00 69.00 194 GLU A N 1
ATOM 1558 C CA . GLU A 1 194 ? -48.727 15.384 23.789 1.00 69.00 194 GLU A CA 1
ATOM 1559 C C . GLU A 1 194 ? -49.358 15.061 22.420 1.00 69.00 194 GLU A C 1
ATOM 1561 O O . GLU A 1 194 ? -48.756 15.379 21.388 1.00 69.00 194 GLU A O 1
ATOM 1566 N N . PRO A 1 195 ? -50.556 14.447 22.374 1.00 67.69 195 PRO A N 1
ATOM 1567 C CA . PRO A 1 195 ? -51.287 14.257 21.125 1.00 67.69 195 PRO A CA 1
ATOM 1568 C C . PRO A 1 195 ? -51.628 15.597 20.462 1.00 67.69 195 PRO A C 1
ATOM 1570 O O . PRO A 1 195 ? -51.937 16.573 21.150 1.00 67.69 195 PRO A O 1
ATOM 1573 N N . ASP A 1 196 ? -51.621 15.644 19.127 1.00 67.88 196 ASP A N 1
ATOM 1574 C CA . ASP A 1 196 ? -52.013 16.845 18.389 1.00 67.88 196 ASP A CA 1
ATOM 1575 C C . ASP A 1 196 ? -53.510 17.134 18.591 1.00 67.88 196 ASP A C 1
ATOM 1577 O O . ASP A 1 196 ? -54.391 16.445 18.073 1.00 67.88 196 ASP A O 1
ATOM 1581 N N . LEU A 1 197 ? -53.786 18.199 19.347 1.00 60.34 197 LEU A N 1
ATOM 1582 C CA . LEU A 1 197 ? -55.122 18.711 19.656 1.00 60.34 197 LEU A CA 1
ATOM 1583 C C . LEU A 1 197 ? -55.972 19.018 18.413 1.00 60.34 197 LEU A C 1
ATOM 1585 O O . LEU A 1 197 ? -57.193 19.138 18.528 1.00 60.34 197 LEU A O 1
ATOM 1589 N N . SER A 1 198 ? -55.346 19.211 17.249 1.00 63.06 198 SER A N 1
ATOM 1590 C CA . SER A 1 198 ? -56.037 19.557 16.007 1.00 63.06 198 SER A CA 1
ATOM 1591 C C . SER A 1 198 ? -56.592 18.351 15.245 1.00 63.06 198 SER A C 1
ATOM 1593 O O . SER A 1 198 ? -57.464 18.539 14.393 1.00 63.06 198 SER A O 1
ATOM 1595 N N . GLU A 1 199 ? -56.140 17.135 15.566 1.00 62.22 199 GLU A N 1
ATOM 1596 C CA . GLU A 1 199 ? -56.521 15.920 14.840 1.00 62.22 199 GLU A CA 1
ATOM 1597 C C . GLU A 1 199 ? -57.608 15.104 15.555 1.00 62.22 199 GLU A C 1
ATOM 1599 O O . GLU A 1 199 ? -58.524 14.626 14.884 1.00 62.22 199 GLU A O 1
ATOM 1604 N N . ASP A 1 200 ? -57.568 14.979 16.891 1.00 67.69 200 ASP A N 1
ATOM 1605 C CA . ASP A 1 200 ? -58.561 14.192 17.640 1.00 67.69 200 ASP A CA 1
ATOM 1606 C C . ASP A 1 200 ? -58.679 14.604 19.130 1.00 67.69 200 ASP A C 1
ATOM 1608 O O . ASP A 1 200 ? -57.783 14.380 19.949 1.00 67.69 200 ASP A O 1
ATOM 1612 N N . LEU A 1 201 ? -59.822 15.197 19.502 1.00 65.50 201 LEU A N 1
ATOM 1613 C CA . LEU A 1 201 ? -60.128 15.618 20.879 1.00 65.50 201 LEU A CA 1
ATOM 1614 C C . LEU A 1 201 ? -60.387 14.434 21.830 1.00 65.50 201 LEU A C 1
ATOM 1616 O O . LEU A 1 201 ? -60.188 14.567 23.044 1.00 65.50 201 LEU A O 1
ATOM 1620 N N . ASP A 1 202 ? -60.811 13.284 21.299 1.00 73.31 202 ASP A N 1
ATOM 1621 C CA . ASP A 1 202 ? -61.045 12.081 22.098 1.00 73.31 202 ASP A CA 1
ATOM 1622 C C . ASP A 1 202 ? -59.703 11.440 22.487 1.00 73.31 202 ASP A C 1
ATOM 1624 O O . ASP A 1 202 ? -59.530 10.990 23.621 1.00 73.31 202 ASP A O 1
ATOM 1628 N N . VAL A 1 203 ? -58.703 11.490 21.599 1.00 69.44 203 VAL A N 1
ATOM 1629 C CA . VAL A 1 203 ? -57.327 11.036 21.887 1.00 69.44 203 VAL A CA 1
ATOM 1630 C C . VAL A 1 203 ? -56.676 11.881 22.979 1.00 69.44 203 VAL A C 1
ATOM 1632 O O . VAL A 1 203 ? -56.001 11.338 23.854 1.00 69.44 203 VAL A O 1
ATOM 1635 N N . TRP A 1 204 ? -56.915 13.193 22.980 1.00 71.06 204 TRP A N 1
ATOM 1636 C CA . TRP A 1 204 ? -56.407 14.070 24.034 1.00 71.06 204 TRP A CA 1
ATOM 1637 C C . TRP A 1 204 ? -57.036 13.764 25.400 1.00 71.06 204 TRP A C 1
ATOM 1639 O O . TRP A 1 204 ? -56.339 13.727 26.415 1.00 71.06 204 TRP A O 1
ATOM 1649 N N . SER A 1 205 ? -58.344 13.493 25.424 1.00 74.56 205 SER A N 1
ATOM 1650 C CA . SER A 1 205 ? -59.056 13.140 26.658 1.00 74.56 205 SER A CA 1
ATOM 1651 C C . SER A 1 205 ? -58.564 11.804 27.225 1.00 74.56 205 SER A C 1
ATOM 1653 O O . SER A 1 205 ? -58.280 11.719 28.418 1.00 74.56 205 SER A O 1
ATOM 1655 N N . ASN A 1 206 ? -58.356 10.802 26.363 1.00 71.94 206 ASN A N 1
ATOM 1656 C CA . ASN A 1 206 ? -57.801 9.502 26.755 1.00 71.94 206 ASN A CA 1
ATOM 1657 C C . ASN A 1 206 ? -56.372 9.626 27.306 1.00 71.94 206 ASN A C 1
ATOM 1659 O O . ASN A 1 206 ? -56.077 9.085 28.367 1.00 71.94 206 ASN A O 1
ATOM 1663 N N . TRP A 1 207 ? -55.503 10.390 26.638 1.00 74.69 207 TRP A N 1
ATOM 1664 C CA . TRP A 1 207 ? -54.134 10.642 27.106 1.00 74.69 207 TRP A CA 1
ATOM 1665 C C . TRP A 1 207 ? -54.103 11.329 28.479 1.00 74.69 207 TRP A C 1
ATOM 1667 O O . TRP A 1 207 ? -53.311 10.975 29.354 1.00 74.69 207 TRP A O 1
ATOM 1677 N N . PHE A 1 208 ? -54.992 12.300 28.699 1.00 73.31 208 PHE A N 1
ATOM 1678 C CA . PHE A 1 208 ? -55.079 13.008 29.973 1.00 73.31 208 PHE A CA 1
ATOM 1679 C C . PHE A 1 208 ? -55.623 12.127 31.106 1.00 73.31 208 PHE A C 1
ATOM 1681 O O . PHE A 1 208 ? -55.160 12.230 32.247 1.00 73.31 208 PHE A O 1
ATOM 1688 N N . ASP A 1 209 ? -56.585 11.253 30.812 1.00 78.19 209 ASP A N 1
ATOM 1689 C CA . ASP A 1 209 ? -57.114 10.303 31.789 1.00 78.19 209 ASP A CA 1
ATOM 1690 C C . ASP A 1 209 ? -56.077 9.222 32.146 1.00 78.19 209 ASP A C 1
ATOM 1692 O O . ASP A 1 209 ? -55.890 8.942 33.332 1.00 78.19 209 ASP A O 1
ATOM 1696 N N . GLU A 1 210 ? -55.304 8.719 31.178 1.00 75.25 210 GLU A N 1
ATOM 1697 C CA . GLU A 1 210 ? -54.161 7.825 31.427 1.00 75.25 210 GLU A CA 1
ATOM 1698 C C . GLU A 1 210 ? -53.106 8.483 32.332 1.00 75.25 210 GLU A C 1
ATOM 1700 O O . GLU A 1 210 ? -52.621 7.872 33.287 1.00 75.25 210 GLU A O 1
ATOM 1705 N N . LEU A 1 211 ? -52.794 9.762 32.102 1.00 72.31 211 LEU A N 1
ATOM 1706 C CA . LEU A 1 211 ? -51.880 10.525 32.954 1.00 72.31 211 LEU A CA 1
ATOM 1707 C C . LEU A 1 211 ? -52.371 10.657 34.399 1.00 72.31 211 LEU A C 1
ATOM 1709 O O . LEU A 1 211 ? -51.585 10.514 35.341 1.00 72.31 211 LEU A O 1
ATOM 1713 N N . LYS A 1 212 ? -53.668 10.910 34.596 1.00 75.56 212 LYS A N 1
ATOM 1714 C CA . LYS A 1 212 ? -54.268 10.934 35.938 1.00 75.56 212 LYS A CA 1
ATOM 1715 C C . LYS A 1 212 ? -54.216 9.568 36.606 1.00 75.56 212 LYS A C 1
ATOM 1717 O O . LYS A 1 212 ? -53.955 9.493 37.804 1.00 75.56 212 LYS A O 1
ATOM 1722 N N . GLU A 1 213 ? -54.469 8.491 35.868 1.00 75.25 213 GLU A N 1
ATOM 1723 C CA . GLU A 1 213 ? -54.359 7.133 36.404 1.00 75.25 213 GLU A CA 1
ATOM 1724 C C . GLU A 1 213 ? -52.927 6.817 36.845 1.00 75.25 213 GLU A C 1
ATOM 1726 O O . GLU A 1 213 ? -52.724 6.297 37.946 1.00 75.25 213 GLU A O 1
ATOM 1731 N N . MET A 1 214 ? -51.929 7.209 36.048 1.00 71.00 214 MET A N 1
ATOM 1732 C CA . MET A 1 214 ? -50.516 7.081 36.413 1.00 71.00 214 MET A CA 1
ATOM 1733 C C . MET A 1 214 ? -50.171 7.895 37.665 1.00 71.00 214 MET A C 1
ATOM 1735 O O . MET A 1 214 ? -49.513 7.376 38.570 1.00 71.00 214 MET A O 1
ATOM 1739 N N . GLN A 1 215 ? -50.647 9.141 37.764 1.00 69.38 215 GLN A N 1
ATOM 1740 C CA . GLN A 1 215 ? -50.466 9.968 38.959 1.00 69.38 215 GLN A CA 1
ATOM 1741 C C . GLN A 1 215 ? -51.075 9.298 40.200 1.00 69.38 215 GLN A C 1
ATOM 1743 O O . GLN A 1 215 ? -50.397 9.146 41.217 1.00 69.38 215 GLN A O 1
ATOM 1748 N N . ASN A 1 216 ? -52.324 8.838 40.101 1.00 74.81 216 ASN A N 1
ATOM 1749 C CA . ASN A 1 216 ? -53.022 8.167 41.196 1.00 74.81 216 ASN A CA 1
ATOM 1750 C C . ASN A 1 216 ? -52.296 6.886 41.636 1.00 74.81 216 ASN A C 1
ATOM 1752 O O . ASN A 1 216 ? -52.223 6.594 42.830 1.00 74.81 216 ASN A O 1
ATOM 1756 N N . LEU A 1 217 ? -51.731 6.126 40.692 1.00 71.56 217 LEU A N 1
ATOM 1757 C CA . LEU A 1 217 ? -50.948 4.925 40.985 1.00 71.56 217 LEU A CA 1
ATOM 1758 C C . LEU A 1 217 ? -49.682 5.256 41.786 1.00 71.56 217 LEU A C 1
ATOM 1760 O O . LEU A 1 217 ? -49.355 4.545 42.738 1.00 71.56 217 LEU A O 1
ATOM 1764 N N . VAL A 1 218 ? -48.978 6.328 41.418 1.00 67.19 218 VAL A N 1
ATOM 1765 C CA . VAL A 1 218 ? -47.776 6.788 42.127 1.00 67.19 218 VAL A CA 1
ATOM 1766 C C . VAL A 1 218 ? -48.133 7.294 43.527 1.00 67.19 218 VAL A C 1
ATOM 1768 O O . VAL A 1 218 ? -47.503 6.885 44.502 1.00 67.19 218 VAL A O 1
ATOM 1771 N N . GLU A 1 219 ? -49.180 8.110 43.658 1.00 69.38 219 GLU A N 1
ATOM 1772 C CA . GLU A 1 219 ? -49.650 8.632 44.949 1.00 69.38 219 GLU A CA 1
ATOM 1773 C C . GLU A 1 219 ? -50.116 7.513 45.897 1.00 69.38 219 GLU A C 1
ATOM 1775 O O . GLU A 1 219 ? -49.784 7.518 47.086 1.00 69.38 219 GLU A O 1
ATOM 1780 N N . ALA A 1 220 ? -50.798 6.493 45.368 1.00 71.38 220 ALA A N 1
ATOM 1781 C CA . ALA A 1 220 ? -51.239 5.330 46.137 1.00 71.38 220 ALA A CA 1
ATOM 1782 C C . ALA A 1 220 ? -50.085 4.438 46.627 1.00 71.38 220 ALA A C 1
ATOM 1784 O O . ALA A 1 220 ? -50.256 3.699 47.592 1.00 71.38 220 ALA A O 1
ATOM 1785 N N . LYS A 1 221 ? -48.919 4.468 45.969 1.00 65.81 221 LYS A N 1
ATOM 1786 C CA . LYS A 1 221 ? -47.715 3.727 46.395 1.00 65.81 221 LYS A CA 1
ATOM 1787 C C . LYS A 1 221 ? -46.843 4.503 47.381 1.00 65.81 221 LYS A C 1
ATOM 1789 O O . LYS A 1 221 ? -45.991 3.897 48.027 1.00 65.81 221 LYS A O 1
ATOM 1794 N N . LEU A 1 222 ? -47.036 5.818 47.465 1.00 52.09 222 LEU A N 1
ATOM 1795 C CA . LEU A 1 222 ? -46.345 6.713 48.395 1.00 52.09 222 LEU A CA 1
ATOM 1796 C C . LEU A 1 222 ? -47.094 6.897 49.727 1.00 52.09 222 LEU A C 1
ATOM 1798 O O . LEU A 1 222 ? -46.505 7.426 50.670 1.00 52.09 222 LEU A O 1
ATOM 1802 N N . SER A 1 223 ? -48.362 6.476 49.790 1.00 44.16 223 SER A N 1
ATOM 1803 C CA . SER A 1 223 ? -49.224 6.485 50.985 1.00 44.16 223 SER A CA 1
ATOM 1804 C C . SER A 1 223 ? -49.115 5.182 51.775 1.00 44.16 223 SER A C 1
ATOM 1806 O O . SER A 1 223 ? -49.128 5.255 53.024 1.00 44.16 223 SER A O 1
#

pLDDT: mean 82.43, std 10.94, range [44.16, 97.81]